Protein AF-0000000067254585 (afdb_homodimer)

pLDDT: mean 91.28, std 15.38, range [31.41, 98.81]

Nearest PDB structures (foldseek):
  2vm1-assembly1_A  TM=9.681E-01  e=2.511E-13  Hordeu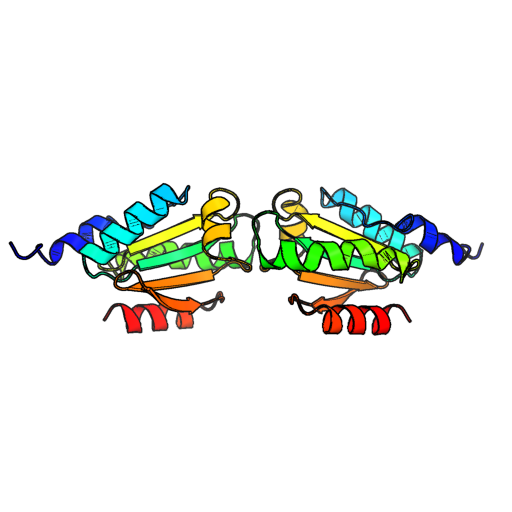m vulgare subsp. vulgare
  2vm2-assembly3_C  TM=9.574E-01  e=1.541E-12  Hordeum vulgare subsp. vulgare
  2vlt-assembly2_B  TM=9.463E-01  e=1.354E-12  Hordeum vulgare subsp. vulgare
  2iwt-assembly1_A  TM=9.574E-01  e=9.457E-12  Hordeum vulgare
  6x0b-assembly2_B  TM=9.423E-01  e=1.694E-11  Nicotiana alata

InterPro domains:
  IPR013766 Thioredoxin domain [PF00085] (35-118)
  IPR013766 Thioredoxin domain [PS51352] (1-122)
  IPR017937 Thioredoxin, conserved site [PS00194] (40-58)
  IPR036249 Thioredoxin-like superfamily [SSF52833] (10-120)

Radius of gyration: 21.49 Å; Cα contacts (8 Å, |Δi|>4): 461; chains: 2; bounding box: 31×84×41 Å

Foldseek 3Di:
DPPPLCQLLVLAVLFEAEDQEPVSVVVSLVSCLVSQAKEKEWEAAPPDPLRVLQVVVLGNCCNVQSSYHHYYYYCVRYVVNCVVVVPDAPGKIFIDGNRDTDDMDRDSPSVVVVVVVVVVRD/DPPPLCQLLVLAVLFEAEDQEPVSVVVSLVSCLVSQAKEKEWEAAPPDPLRVLQVVVLGNCCNVQSSYHHYYYYCVRYVVNCVVVVPDAPGKIFIDGNRDTPDMDRDSPSVVVVVVVVVVRD

Sequence (244 aa):
MMQDPDSASDLNDGKVVDIHSVTELETKLNAASEASCLAILYFTATWCGPCRYISPFYTNLPRKYPKVAFLKADVDEARDAASRWNVSSVPSFFFIKNGKEIDKVVSTDKNSLEKKIAQYAGMMQDPDSASDLNDGKVVDIHSVTELETKLNAASEASCLAILYFTATWCGPCRYISPFYTNLPRKYPKVAFLKADVDEARDAASRWNVSSVPSFFFIKNGKEIDKVVSTDKNSLEKKIAQYAG

Secondary structure (DSSP, 8-state):
----GGGGHHHHTTSPEEE-SHHHHHHHHHHHHHTT-EEEEEEE-TT-HHHHHHHHHHHTHHHH-TTSEEEEEETTT-HHHHHHTT--BSSEEEEEETTEEEEEE----HHHHHHHHHHHH-/----GGGGHHHHTTSPEEE-SHHHHHHHHHHHHHTT-EEEEEEE-TT-HHHHHHHHHHHTHHHH-TTSEEEEEETTT-HHHHHHTT--BSSEEEEEETTEEEEEE----HHHHHHHHHHHH-

Structure (mmCIF, N/CA/C/O backbone):
data_AF-0000000067254585-model_v1
#
loop_
_entity.id
_entity.type
_entity.pdbx_description
1 polymer Thioredoxin
#
loop_
_atom_site.group_PDB
_atom_site.id
_atom_site.type_symbol
_atom_site.label_atom_id
_atom_site.label_alt_id
_atom_site.label_comp_id
_atom_site.label_asym_id
_atom_site.label_entity_id
_atom_site.label_seq_id
_atom_site.pdbx_PDB_ins_code
_atom_site.Cartn_x
_atom_site.Cartn_y
_atom_site.Cartn_z
_atom_site.occupancy
_atom_site.B_iso_or_equiv
_atom_site.auth_seq_id
_atom_site.auth_comp_id
_atom_site.auth_asym_id
_atom_site.auth_atom_id
_atom_site.pdbx_PDB_model_num
ATOM 1 N N . MET A 1 1 ? -6.918 -42.25 -10.602 1 31.98 1 MET A N 1
ATOM 2 C CA . MET A 1 1 ? -6.512 -41.656 -11.875 1 31.98 1 MET A CA 1
ATOM 3 C C . MET A 1 1 ? -5.566 -40.469 -11.641 1 31.98 1 MET A C 1
ATOM 5 O O . MET A 1 1 ? -5.926 -39.5 -10.969 1 31.98 1 MET A O 1
ATOM 9 N N . MET A 1 2 ? -4.246 -40.656 -11.609 1 33.53 2 MET A N 1
ATOM 10 C CA . MET A 1 2 ? -3.145 -39.75 -11.281 1 33.53 2 MET A CA 1
ATOM 11 C C . MET A 1 2 ? -3.195 -38.469 -12.141 1 33.53 2 MET A C 1
ATOM 13 O O . MET A 1 2 ? -3.258 -38.562 -13.367 1 33.53 2 MET A O 1
ATOM 17 N N . GLN A 1 3 ? -3.852 -37.469 -11.672 1 39.81 3 GLN A N 1
ATOM 18 C CA . GLN A 1 3 ? -3.93 -36.25 -12.492 1 39.81 3 GLN A CA 1
ATOM 19 C C . GLN A 1 3 ? -2.586 -35.938 -13.148 1 39.81 3 GLN A C 1
ATOM 21 O O . GLN A 1 3 ? -1.538 -36.062 -12.508 1 39.81 3 GLN A O 1
ATOM 26 N N . ASP A 1 4 ? -2.428 -36.125 -14.445 1 42.78 4 ASP A N 1
ATOM 27 C CA . ASP A 1 4 ? -1.275 -35.906 -15.312 1 42.78 4 ASP A CA 1
ATOM 28 C C . ASP A 1 4 ? -0.515 -34.656 -14.914 1 42.78 4 ASP A C 1
ATOM 30 O O . ASP A 1 4 ? -1.123 -33.625 -14.625 1 42.78 4 ASP A O 1
ATOM 34 N N . PRO A 1 5 ? 0.699 -34.688 -14.344 1 44.75 5 PRO A N 1
ATOM 35 C CA . PRO A 1 5 ? 1.591 -33.594 -13.992 1 44.75 5 PRO A CA 1
ATOM 36 C C . PRO A 1 5 ? 1.488 -32.438 -14.969 1 44.75 5 PRO A C 1
ATOM 38 O O . PRO A 1 5 ? 1.846 -31.297 -14.625 1 44.75 5 PRO A O 1
ATOM 41 N N . ASP A 1 6 ? 1.223 -32.719 -16.188 1 45.09 6 ASP A N 1
ATOM 42 C CA . ASP A 1 6 ? 1.108 -31.734 -17.25 1 45.09 6 ASP A CA 1
ATOM 43 C C . ASP A 1 6 ? -0.067 -30.781 -17 1 45.09 6 ASP A C 1
ATOM 45 O O . ASP A 1 6 ? -0.353 -29.906 -17.828 1 45.09 6 ASP A O 1
ATOM 49 N N . SER A 1 7 ? -0.876 -31.031 -16.109 1 47.31 7 SER A N 1
ATOM 50 C CA . SER A 1 7 ? -2.084 -30.266 -15.82 1 47.31 7 SER A CA 1
ATOM 51 C C . SER A 1 7 ? -1.744 -28.875 -15.297 1 47.31 7 SER A C 1
ATOM 53 O O . SER A 1 7 ? -2.555 -27.953 -15.398 1 47.31 7 SER A O 1
ATOM 55 N N . ALA A 1 8 ? -0.568 -28.688 -14.617 1 50.53 8 ALA A N 1
ATOM 56 C CA . ALA A 1 8 ? -0.137 -27.391 -14.133 1 50.53 8 ALA A CA 1
ATOM 57 C C . ALA A 1 8 ? -0.036 -26.391 -15.281 1 50.53 8 ALA A C 1
ATOM 59 O O . ALA A 1 8 ? -0.262 -25.188 -15.086 1 50.53 8 ALA A O 1
ATOM 60 N N . SER A 1 9 ? 0.365 -26.891 -16.5 1 50.38 9 SER A N 1
ATOM 61 C CA . SER A 1 9 ? 0.507 -26.031 -17.672 1 50.38 9 SER A CA 1
ATOM 62 C C . SER A 1 9 ? -0.786 -25.281 -17.969 1 50.38 9 SER A C 1
ATOM 64 O O . SER A 1 9 ? -0.754 -24.172 -18.516 1 50.38 9 SER A O 1
ATOM 66 N N . ASP A 1 10 ? -1.887 -25.875 -17.469 1 54.53 10 ASP A N 1
ATOM 67 C CA . ASP A 1 10 ? -3.162 -25.281 -17.859 1 54.53 10 ASP A CA 1
ATOM 68 C C . ASP A 1 10 ? -3.527 -24.125 -16.938 1 54.53 10 ASP A C 1
ATOM 70 O O . ASP A 1 10 ? -4.469 -23.375 -17.219 1 54.53 10 ASP A O 1
ATOM 74 N N . LEU A 1 11 ? -2.801 -24 -15.898 1 58.88 11 LEU A N 1
ATOM 75 C CA . LEU A 1 11 ? -3.215 -23 -14.93 1 58.88 11 LEU A CA 1
ATOM 76 C C . LEU A 1 11 ? -2.859 -21.594 -15.422 1 58.88 11 LEU A C 1
ATOM 78 O O . LEU A 1 11 ? -3.576 -20.625 -15.141 1 58.88 11 LEU A O 1
ATOM 82 N N . ASN A 1 12 ? -1.717 -21.391 -16.234 1 62.97 12 ASN A N 1
ATOM 83 C CA . ASN A 1 12 ? -1.292 -20.031 -16.594 1 62.97 12 ASN A CA 1
ATOM 84 C C . ASN A 1 12 ? -1.138 -19.875 -18.109 1 62.97 12 ASN A C 1
ATOM 86 O O . ASN A 1 12 ? -0.951 -18.766 -18.609 1 62.97 12 ASN A O 1
ATOM 90 N N . ASP A 1 13 ? -1.562 -20.891 -18.906 1 68.06 13 ASP A N 1
ATOM 91 C CA . ASP A 1 13 ? -1.29 -20.797 -20.328 1 68.06 13 ASP A CA 1
ATOM 92 C C . ASP A 1 13 ? -0.065 -19.938 -20.609 1 68.06 13 ASP A C 1
ATOM 94 O O . ASP A 1 13 ? -0.025 -19.203 -21.594 1 68.06 13 ASP A O 1
ATOM 98 N N . GLY A 1 14 ? 0.871 -19.969 -19.656 1 80.12 14 GLY A N 1
ATOM 99 C CA . GLY A 1 14 ? 2.1 -19.203 -19.859 1 80.12 14 GLY A CA 1
ATOM 100 C C . GLY A 1 14 ? 1.921 -17.719 -19.656 1 80.12 14 GLY A C 1
ATOM 101 O O . GLY A 1 14 ? 2.754 -16.922 -20.109 1 80.12 14 GLY A O 1
ATOM 102 N N . LYS A 1 15 ? 0.817 -17.375 -19.125 1 93.69 15 LYS A N 1
ATOM 103 C CA . LYS A 1 15 ? 0.549 -15.961 -18.938 1 93.69 15 LYS A CA 1
ATOM 104 C C . LYS A 1 15 ? 0.124 -15.664 -17.5 1 93.69 15 LYS A C 1
ATOM 106 O O . LYS A 1 15 ? -0.203 -16.594 -16.734 1 93.69 15 LYS A O 1
ATOM 111 N N . VAL A 1 16 ? 0.224 -14.398 -17.141 1 97.44 16 VAL A N 1
ATOM 112 C CA . VAL A 1 16 ? -0.312 -13.938 -15.867 1 97.44 16 VAL A CA 1
ATOM 113 C C . VAL A 1 16 ? -1.835 -13.867 -15.945 1 97.44 16 VAL A C 1
ATOM 115 O O . VAL A 1 16 ? -2.389 -13.375 -16.938 1 97.44 16 VAL A O 1
ATOM 118 N N . VAL A 1 17 ? -2.451 -14.375 -14.969 1 97.06 17 VAL A N 1
ATOM 119 C CA . VAL A 1 17 ? -3.908 -14.312 -14.906 1 97.06 17 VAL A CA 1
ATOM 120 C C . VAL A 1 17 ? -4.34 -13.109 -14.078 1 97.06 17 VAL A C 1
ATOM 122 O O . VAL A 1 17 ? -3.951 -12.969 -12.922 1 97.06 17 VAL A O 1
ATOM 125 N N . ASP A 1 18 ? -5.133 -12.234 -14.625 1 97.31 18 ASP A N 1
ATOM 126 C CA . ASP A 1 18 ? -5.66 -11.07 -13.922 1 97.31 18 ASP A CA 1
ATOM 127 C C . ASP A 1 18 ? -6.875 -11.445 -13.078 1 97.31 18 ASP A C 1
ATOM 129 O O . ASP A 1 18 ? -7.82 -12.055 -13.578 1 97.31 18 ASP A O 1
ATOM 133 N N . ILE A 1 19 ? -6.883 -11.07 -11.875 1 97.62 19 ILE A N 1
ATOM 134 C CA . ILE A 1 19 ? -7.93 -11.359 -10.898 1 97.62 19 ILE A CA 1
ATOM 135 C C . ILE A 1 19 ? -8.758 -10.102 -10.641 1 97.62 19 ILE A C 1
ATOM 137 O O . ILE A 1 19 ? -8.211 -9.031 -10.375 1 97.62 19 ILE A O 1
ATOM 141 N N . HIS A 1 20 ? -10.062 -10.289 -10.656 1 97 20 HIS A N 1
ATOM 142 C CA . HIS A 1 20 ? -10.898 -9.102 -10.508 1 97 20 HIS A CA 1
ATOM 143 C C . HIS A 1 20 ? -11.859 -9.258 -9.336 1 97 20 HIS A C 1
ATOM 145 O O . HIS A 1 20 ? -12.609 -8.328 -9.016 1 97 20 HIS A O 1
ATOM 151 N N . SER A 1 21 ? -11.859 -10.5 -8.727 1 96.75 21 SER A N 1
ATOM 152 C CA . SER A 1 21 ? -12.711 -10.727 -7.559 1 96.75 21 SER A CA 1
ATOM 153 C C . SER A 1 21 ? -12.133 -11.812 -6.66 1 96.75 21 SER A C 1
ATOM 155 O O . SER A 1 21 ? -11.328 -12.633 -7.105 1 96.75 21 SER A O 1
ATOM 157 N N . VAL A 1 22 ? -12.688 -11.836 -5.488 1 96.94 22 VAL A N 1
ATOM 158 C C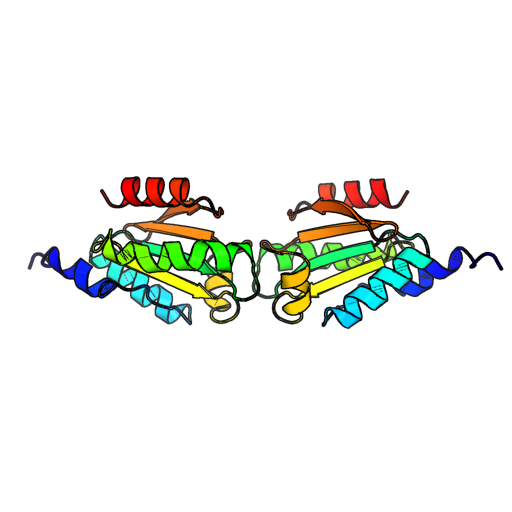A . VAL A 1 22 ? -12.227 -12.836 -4.531 1 96.94 22 VAL A CA 1
ATOM 159 C C . VAL A 1 22 ? -12.688 -14.227 -4.969 1 96.94 22 VAL A C 1
ATOM 161 O O . VAL A 1 22 ? -11.969 -15.211 -4.781 1 96.94 22 VAL A O 1
ATOM 164 N N . THR A 1 23 ? -13.844 -14.289 -5.539 1 97.5 23 THR A N 1
ATOM 165 C CA . THR A 1 23 ? -14.359 -15.57 -6.016 1 97.5 23 THR A CA 1
ATOM 166 C C . THR A 1 23 ? -13.477 -16.141 -7.125 1 97.5 23 THR A C 1
ATOM 168 O O . THR A 1 23 ? -13.133 -17.312 -7.105 1 97.5 23 THR A O 1
ATOM 171 N N . GLU A 1 24 ? -13.125 -15.266 -8.062 1 97 24 GLU A N 1
ATOM 172 C CA . GLU A 1 24 ? -12.203 -15.68 -9.117 1 97 24 GLU A CA 1
ATOM 173 C C . GLU A 1 24 ? -10.859 -16.109 -8.539 1 97 24 GLU A C 1
ATOM 175 O O . GLU A 1 24 ? -10.289 -17.125 -8.953 1 97 24 GLU A O 1
ATOM 180 N N . LEU A 1 25 ? -10.391 -15.406 -7.59 1 97.62 25 LEU A N 1
ATOM 181 C CA . LEU A 1 25 ? -9.109 -15.703 -6.949 1 97.62 25 LEU A CA 1
ATOM 182 C C . LEU A 1 25 ? -9.133 -17.094 -6.305 1 97.62 25 LEU A C 1
ATOM 184 O O . LEU A 1 25 ? -8.227 -17.891 -6.52 1 97.62 25 LEU A O 1
ATOM 188 N N . GLU A 1 26 ? -10.164 -17.359 -5.586 1 97.12 26 GLU A N 1
ATOM 189 C CA . GLU A 1 26 ? -10.281 -18.641 -4.887 1 97.12 26 GLU A CA 1
ATOM 190 C C . GLU A 1 26 ? -10.344 -19.797 -5.871 1 97.12 26 GLU A C 1
ATOM 192 O O . GLU A 1 26 ? -9.758 -20.859 -5.633 1 97.12 26 GLU A O 1
ATOM 197 N N . THR A 1 27 ? -11.062 -19.578 -6.902 1 97 27 THR A N 1
ATOM 198 C CA . THR A 1 27 ? -11.156 -20.609 -7.93 1 97 27 THR A CA 1
ATOM 199 C C . THR A 1 27 ? -9.773 -20.938 -8.484 1 97 27 THR A C 1
ATOM 201 O O . THR A 1 27 ? -9.406 -22.109 -8.602 1 97 27 THR A O 1
ATOM 204 N N . LYS A 1 28 ? -8.961 -19.859 -8.742 1 96.31 28 LYS A N 1
ATOM 205 C CA . LYS A 1 28 ? -7.637 -20.062 -9.32 1 96.31 28 LYS A CA 1
ATOM 206 C C . LYS A 1 28 ? -6.684 -20.688 -8.305 1 96.31 28 LYS A C 1
ATOM 208 O O . LYS A 1 28 ? -5.887 -21.562 -8.648 1 96.31 28 LYS A O 1
ATOM 213 N N . LEU A 1 29 ? -6.789 -20.312 -7.098 1 97.12 29 LEU A N 1
ATOM 214 C CA . LEU A 1 29 ? -5.926 -20.859 -6.055 1 97.12 29 LEU A CA 1
ATOM 215 C C . LEU A 1 29 ? -6.258 -22.312 -5.781 1 97.12 29 LEU A C 1
ATOM 217 O O . LEU A 1 29 ? -5.359 -23.125 -5.547 1 97.12 29 LEU A O 1
ATOM 221 N N . ASN A 1 30 ? -7.531 -22.656 -5.816 1 97.06 30 ASN A N 1
ATOM 222 C CA . ASN A 1 30 ? -7.938 -24.047 -5.652 1 97.06 30 ASN A CA 1
ATOM 223 C C . ASN A 1 30 ? -7.406 -24.922 -6.781 1 97.06 30 ASN A C 1
ATOM 225 O O . ASN A 1 30 ? -6.938 -26.031 -6.539 1 97.06 30 ASN A O 1
ATOM 229 N N . ALA A 1 31 ? -7.527 -24.406 -7.93 1 95.5 31 ALA A N 1
ATOM 230 C CA . ALA A 1 31 ? -7 -25.141 -9.07 1 95.5 31 ALA A CA 1
ATOM 231 C C . ALA A 1 31 ? -5.5 -25.391 -8.922 1 95.5 31 ALA A C 1
ATOM 233 O O . ALA A 1 31 ? -5.016 -26.484 -9.195 1 95.5 31 ALA A O 1
ATOM 234 N N . ALA A 1 32 ? -4.773 -24.391 -8.484 1 95.25 32 ALA A N 1
ATOM 235 C CA . ALA A 1 32 ? -3.336 -24.531 -8.273 1 95.25 32 ALA A CA 1
ATOM 236 C C . ALA A 1 32 ? -3.041 -25.562 -7.188 1 95.25 32 ALA A C 1
ATOM 238 O O . ALA A 1 32 ? -2.117 -26.375 -7.324 1 95.25 32 ALA A O 1
ATOM 239 N N . SER A 1 33 ? -3.816 -25.547 -6.164 1 96.06 33 SER A N 1
ATOM 240 C CA . SER A 1 33 ? -3.65 -26.484 -5.062 1 96.06 33 SER A CA 1
ATOM 241 C C . SER A 1 33 ? -3.893 -27.922 -5.516 1 96.06 33 SER A C 1
ATOM 243 O O . SER A 1 33 ? -3.127 -28.828 -5.172 1 96.06 33 SER A O 1
ATOM 245 N N . GLU A 1 34 ? -4.949 -28.094 -6.258 1 94.94 34 GLU A N 1
ATOM 246 C CA . GLU A 1 34 ? -5.289 -29.422 -6.766 1 94.94 34 GLU A CA 1
ATOM 247 C C . GLU A 1 34 ? -4.184 -29.969 -7.664 1 94.94 34 GLU A C 1
ATOM 249 O O . GLU A 1 34 ? -3.916 -31.172 -7.668 1 94.94 34 GLU A O 1
ATOM 254 N N . ALA A 1 35 ? -3.57 -29.047 -8.32 1 92.81 35 ALA A N 1
ATOM 255 C CA . ALA A 1 35 ? -2.502 -29.438 -9.234 1 92.81 35 ALA A CA 1
ATOM 256 C C . ALA A 1 35 ? -1.161 -29.516 -8.516 1 92.81 35 ALA A C 1
ATOM 258 O O . ALA A 1 35 ? -0.13 -29.797 -9.125 1 92.81 35 ALA A O 1
ATOM 259 N N . SER A 1 36 ? -1.138 -29.203 -7.219 1 92.62 36 SER A N 1
ATOM 260 C CA . SER A 1 36 ? 0.062 -29.203 -6.391 1 92.62 36 SER A CA 1
ATOM 261 C C . SER A 1 36 ? 1.131 -28.281 -6.965 1 92.62 36 SER A C 1
ATOM 263 O O . SER A 1 36 ? 2.314 -28.609 -6.973 1 92.62 36 SER A O 1
ATOM 265 N N . CYS A 1 37 ? 0.691 -27.156 -7.52 1 94.31 37 CYS A N 1
ATOM 266 C CA . CYS A 1 37 ? 1.618 -26.188 -8.086 1 94.31 37 CYS A CA 1
ATOM 267 C C . CYS A 1 37 ? 1.743 -24.953 -7.188 1 94.31 37 CYS A C 1
ATOM 269 O O . CYS A 1 37 ? 0.855 -24.688 -6.379 1 94.31 37 CYS A O 1
ATOM 271 N N . LEU A 1 38 ? 2.936 -24.328 -7.293 1 97.12 38 LEU A N 1
ATOM 272 C CA . LEU A 1 38 ? 3.113 -23.031 -6.645 1 97.12 38 LEU A CA 1
ATOM 273 C C . LEU A 1 38 ? 2.242 -21.969 -7.309 1 97.12 38 LEU A C 1
ATOM 275 O O . LEU A 1 38 ? 2.148 -21.906 -8.539 1 97.12 38 LEU A O 1
ATOM 279 N N . ALA A 1 39 ? 1.574 -21.219 -6.48 1 98 39 ALA A N 1
ATOM 280 C CA . ALA A 1 39 ? 0.888 -20.016 -6.965 1 98 39 ALA A CA 1
ATOM 281 C C . ALA A 1 39 ? 1.513 -18.75 -6.379 1 98 39 ALA A C 1
ATOM 283 O O . ALA A 1 39 ? 1.865 -18.719 -5.199 1 98 39 ALA A O 1
ATOM 284 N N . ILE A 1 40 ? 1.735 -17.719 -7.195 1 98.56 40 ILE A N 1
ATOM 285 C CA . ILE A 1 40 ? 2.168 -16.406 -6.746 1 98.56 40 ILE A CA 1
ATOM 286 C C . ILE A 1 40 ? 1.069 -15.375 -7.027 1 98.56 40 ILE A C 1
ATOM 288 O O . ILE A 1 40 ? 0.627 -15.227 -8.164 1 98.56 40 ILE A O 1
ATOM 292 N N . LEU A 1 41 ? 0.614 -14.805 -5.949 1 98.62 41 LEU A N 1
ATOM 293 C CA . LEU A 1 41 ? -0.4 -13.766 -6.023 1 98.62 41 LEU A CA 1
ATOM 294 C C . LEU A 1 41 ? 0.229 -12.383 -5.852 1 98.62 41 LEU A C 1
ATOM 296 O O . LEU A 1 41 ? 0.746 -12.062 -4.781 1 98.62 41 LEU A O 1
ATOM 300 N N . TYR A 1 42 ? 0.216 -11.648 -6.91 1 98.75 42 TYR A N 1
ATOM 301 C CA . TYR A 1 42 ? 0.809 -10.32 -7.012 1 98.75 42 TYR A CA 1
ATOM 302 C C . TYR A 1 42 ? -0.255 -9.234 -6.879 1 98.75 42 TYR A C 1
ATOM 304 O O . TYR A 1 42 ? -1.12 -9.094 -7.746 1 98.75 42 TYR A O 1
ATOM 312 N N . PHE A 1 43 ? -0.226 -8.492 -5.734 1 98.69 43 PHE A N 1
ATOM 313 C CA . PHE A 1 43 ? -1.071 -7.312 -5.59 1 98.69 43 PHE A CA 1
ATOM 314 C C . PHE A 1 43 ? -0.363 -6.07 -6.117 1 98.69 43 PHE A C 1
ATOM 316 O O . PHE A 1 43 ? 0.776 -5.793 -5.738 1 98.69 43 PHE A O 1
ATOM 323 N N . THR A 1 44 ? -1.062 -5.316 -6.977 1 98.06 44 THR A N 1
ATOM 324 C CA . THR A 1 44 ? -0.526 -4.152 -7.672 1 98.06 44 THR A CA 1
ATOM 325 C C . THR A 1 44 ? -1.541 -3.014 -7.68 1 98.06 44 THR A C 1
ATOM 327 O O . THR A 1 44 ? -2.658 -3.166 -7.18 1 98.06 44 THR A O 1
ATOM 330 N N . ALA A 1 45 ? -1.089 -1.855 -8.062 1 96.75 45 ALA A N 1
ATOM 331 C CA . ALA A 1 45 ? -1.938 -0.707 -8.367 1 96.75 45 ALA A CA 1
ATOM 332 C C . ALA A 1 45 ? -1.359 0.117 -9.516 1 96.75 45 ALA A C 1
ATOM 334 O O . ALA A 1 45 ? -0.141 0.277 -9.617 1 96.75 45 ALA A O 1
ATOM 335 N N . THR A 1 46 ? -2.248 0.651 -10.312 1 94 46 THR A N 1
ATOM 336 C CA . THR A 1 46 ? -1.802 1.404 -11.477 1 94 46 THR A CA 1
ATOM 337 C C . THR A 1 46 ? -1.156 2.721 -11.055 1 94 46 THR A C 1
ATOM 339 O O . THR A 1 46 ? -0.324 3.27 -11.781 1 94 46 THR A O 1
ATOM 342 N N . TRP A 1 47 ? -1.492 3.252 -9.945 1 90.62 47 TRP A N 1
ATOM 343 C CA . TRP A 1 47 ? -1.001 4.543 -9.477 1 90.62 47 TRP A CA 1
ATOM 344 C C . TRP A 1 47 ? 0.31 4.383 -8.719 1 90.62 47 TRP A C 1
ATOM 346 O O . TRP A 1 47 ? 0.913 5.367 -8.289 1 90.62 47 TRP A O 1
ATOM 356 N N . CYS A 1 48 ? 0.75 3.279 -8.555 1 94.94 48 CYS A N 1
ATOM 357 C CA . CYS A 1 48 ? 1.945 3.008 -7.766 1 94.94 48 CYS A CA 1
ATOM 358 C C . CYS A 1 48 ? 3.178 2.91 -8.656 1 94.94 48 CYS A C 1
ATOM 360 O O . CYS A 1 48 ? 3.289 1.995 -9.477 1 94.94 48 CYS A O 1
ATOM 362 N N . GLY A 1 49 ? 4.203 3.727 -8.492 1 94.81 49 GLY A N 1
ATOM 363 C CA . GLY A 1 49 ? 5.43 3.756 -9.273 1 94.81 49 GLY A CA 1
ATOM 364 C C . GLY A 1 49 ? 6.219 2.461 -9.195 1 94.81 49 GLY A C 1
ATOM 365 O O . GLY A 1 49 ? 6.504 1.841 -10.219 1 94.81 49 GLY A O 1
ATOM 366 N N . PRO A 1 50 ? 6.535 2.064 -7.969 1 96.38 50 PRO A N 1
ATOM 367 C CA . PRO A 1 50 ? 7.227 0.781 -7.824 1 96.38 50 PRO A CA 1
ATOM 368 C C . PRO A 1 50 ? 6.484 -0.37 -8.5 1 96.38 50 PRO A C 1
ATOM 370 O O . PRO A 1 50 ? 7.113 -1.253 -9.086 1 96.38 50 PRO A O 1
ATOM 373 N N . CYS A 1 51 ? 5.211 -0.354 -8.492 1 98 51 CYS A N 1
ATOM 374 C CA . CYS A 1 51 ? 4.414 -1.375 -9.164 1 98 51 CYS A CA 1
ATOM 375 C C . CYS A 1 51 ? 4.641 -1.342 -10.672 1 98 51 CYS A C 1
ATOM 377 O O . CYS A 1 51 ? 4.809 -2.389 -11.305 1 98 51 CYS A O 1
ATOM 379 N N . ARG A 1 52 ? 4.621 -0.237 -11.172 1 96.38 52 ARG A N 1
ATOM 380 C CA . ARG A 1 52 ? 4.844 -0.107 -12.609 1 96.38 52 ARG A CA 1
ATOM 381 C C . ARG A 1 52 ? 6.238 -0.579 -12.992 1 96.38 52 ARG A C 1
ATOM 383 O O . ARG A 1 52 ? 6.438 -1.137 -14.078 1 96.38 52 ARG A O 1
ATOM 390 N N . TYR A 1 53 ? 7.164 -0.367 -12.133 1 97.06 53 TYR A N 1
ATOM 391 C CA . TYR A 1 53 ? 8.547 -0.77 -12.375 1 97.06 53 TYR A CA 1
ATOM 392 C C . TYR A 1 53 ? 8.672 -2.289 -12.414 1 97.06 53 TYR A C 1
ATOM 394 O O . TYR A 1 53 ? 9.297 -2.846 -13.32 1 97.06 53 TYR A O 1
ATOM 402 N N . ILE A 1 54 ? 8.062 -3.027 -11.508 1 98.12 54 ILE A N 1
ATOM 403 C CA . ILE A 1 54 ? 8.305 -4.457 -11.336 1 98.12 54 ILE A CA 1
ATOM 404 C C . ILE A 1 54 ? 7.336 -5.25 -12.203 1 98.12 54 ILE A C 1
ATOM 406 O O . ILE A 1 54 ? 7.574 -6.426 -12.5 1 98.12 54 ILE A O 1
ATOM 410 N N . SER A 1 55 ? 6.305 -4.648 -12.672 1 98.38 55 SER A N 1
ATOM 411 C CA . SER A 1 55 ? 5.215 -5.352 -13.344 1 98.38 55 SER A CA 1
ATOM 412 C C . SER A 1 55 ? 5.703 -6.047 -14.609 1 98.38 55 SER A C 1
ATOM 414 O O . SER A 1 55 ? 5.402 -7.219 -14.836 1 98.38 55 SER A O 1
ATOM 416 N N . PRO A 1 56 ? 6.508 -5.367 -15.492 1 97.94 56 PRO A N 1
ATOM 417 C CA . PRO A 1 56 ? 6.977 -6.047 -16.703 1 97.94 56 PRO A CA 1
ATOM 418 C C . PRO A 1 56 ? 7.824 -7.277 -16.391 1 97.94 56 PRO A C 1
ATOM 420 O O . PRO A 1 56 ? 7.727 -8.289 -17.094 1 97.94 56 PRO A O 1
ATOM 423 N N . PHE A 1 57 ? 8.586 -7.211 -15.414 1 98.25 57 PHE A N 1
ATOM 424 C CA . PHE A 1 57 ? 9.398 -8.352 -14.992 1 98.25 57 PHE A CA 1
ATOM 425 C C . PHE A 1 57 ? 8.508 -9.523 -14.578 1 98.25 57 PHE A C 1
ATOM 427 O O . PHE A 1 57 ? 8.719 -10.648 -15.023 1 98.25 57 PHE A O 1
ATOM 434 N N . TYR A 1 58 ? 7.48 -9.242 -13.828 1 98.5 58 TYR A N 1
ATOM 435 C CA . TYR A 1 58 ? 6.559 -10.258 -13.344 1 98.5 58 TYR A CA 1
ATOM 436 C C . TYR A 1 58 ? 5.812 -10.914 -14.5 1 98.5 58 TYR A C 1
ATOM 438 O O . TYR A 1 58 ? 5.641 -12.133 -14.523 1 98.5 58 TYR A O 1
ATOM 446 N N . THR A 1 59 ? 5.406 -10.094 -15.445 1 97.31 59 THR A N 1
ATOM 447 C CA . THR A 1 59 ? 4.574 -10.586 -16.547 1 97.31 59 THR A CA 1
ATOM 448 C C . THR A 1 59 ? 5.379 -11.5 -17.453 1 97.31 59 THR A C 1
ATOM 450 O O . THR A 1 59 ? 4.805 -12.258 -18.25 1 97.31 59 THR A O 1
ATOM 453 N N . ASN A 1 60 ? 6.688 -11.477 -17.297 1 96.81 60 ASN A N 1
ATOM 454 C CA . ASN A 1 60 ? 7.535 -12.297 -18.156 1 96.81 60 ASN A CA 1
ATOM 455 C C . ASN A 1 60 ? 7.949 -13.586 -17.453 1 96.81 60 ASN A C 1
ATOM 457 O O . ASN A 1 60 ? 8.523 -14.477 -18.078 1 96.81 60 ASN A O 1
ATOM 461 N N . LEU A 1 61 ? 7.605 -13.789 -16.281 1 96.94 61 LEU A N 1
ATOM 462 C CA . LEU A 1 61 ? 8.086 -14.906 -15.484 1 96.94 61 LEU A CA 1
ATOM 463 C C . LEU A 1 61 ? 7.406 -16.203 -15.891 1 96.94 61 LEU A C 1
ATOM 465 O O . LEU A 1 61 ? 8.016 -17.281 -15.828 1 96.94 61 LEU A O 1
ATOM 469 N N . PRO A 1 62 ? 6.121 -16.203 -16.328 1 96.69 62 PRO A N 1
ATOM 470 C CA . PRO A 1 62 ? 5.465 -17.469 -16.688 1 96.69 62 PRO A CA 1
ATOM 471 C C . PRO A 1 62 ? 6.219 -18.25 -17.75 1 96.69 62 PRO A C 1
ATOM 473 O O . PRO A 1 62 ? 6.219 -19.484 -17.75 1 96.69 62 PRO A O 1
ATOM 476 N N . ARG A 1 63 ? 6.867 -17.562 -18.594 1 93.88 63 ARG A N 1
ATOM 477 C CA . ARG A 1 63 ? 7.645 -18.234 -19.625 1 93.88 63 ARG A CA 1
ATOM 478 C C . ARG A 1 63 ? 8.805 -19.031 -19.031 1 93.88 63 ARG A C 1
ATOM 480 O O . ARG A 1 63 ? 9.125 -20.109 -19.5 1 93.88 63 ARG A O 1
ATOM 487 N N . LYS A 1 64 ? 9.352 -18.531 -18.047 1 94.75 64 LYS A N 1
ATOM 488 C CA . LYS A 1 64 ? 10.508 -19.141 -17.406 1 94.75 64 LYS A CA 1
ATOM 489 C C . LYS A 1 64 ? 10.086 -20.219 -16.406 1 94.75 64 LYS A C 1
ATOM 491 O O . LYS A 1 64 ? 10.805 -21.188 -16.188 1 94.75 64 LYS A O 1
ATOM 496 N N . TYR A 1 65 ? 8.93 -20 -15.852 1 96 65 TYR A N 1
ATOM 497 C CA . TYR A 1 65 ? 8.414 -20.938 -14.859 1 96 65 TYR A CA 1
ATOM 498 C C . TYR A 1 65 ? 7.016 -21.406 -15.234 1 96 65 TYR A C 1
ATOM 500 O O . TYR A 1 65 ? 6.043 -21.109 -14.539 1 96 65 TYR A O 1
ATOM 508 N N . PRO A 1 66 ? 6.941 -22.281 -16.125 1 93.25 66 PRO A N 1
ATOM 509 C CA . PRO A 1 66 ? 5.641 -22.656 -16.688 1 93.25 66 PRO A CA 1
ATOM 510 C C . PRO A 1 66 ? 4.805 -23.484 -15.719 1 93.25 66 PRO A C 1
ATOM 512 O O . PRO A 1 66 ? 3.596 -23.641 -15.906 1 93.25 66 PRO A O 1
ATOM 515 N N . LYS A 1 67 ? 5.34 -23.984 -14.719 1 92.81 67 LYS A N 1
ATOM 516 C CA . LYS A 1 67 ? 4.605 -24.844 -13.789 1 92.81 67 LYS A CA 1
ATOM 517 C C . LYS A 1 67 ? 4.109 -24.031 -12.594 1 92.81 67 LYS A C 1
ATOM 519 O O . LYS A 1 67 ? 3.516 -24.594 -11.664 1 92.81 67 LYS A O 1
ATOM 524 N N . VAL A 1 68 ? 4.371 -22.797 -12.609 1 96.38 68 VAL A N 1
ATOM 525 C CA . VAL A 1 68 ? 3.928 -21.906 -11.547 1 96.38 68 VAL A CA 1
ATOM 526 C C . VAL A 1 68 ? 2.715 -21.094 -12.008 1 96.38 68 VAL A C 1
ATOM 528 O O . VAL A 1 68 ? 2.674 -20.625 -13.148 1 96.38 68 VAL A O 1
ATOM 531 N N . ALA A 1 69 ? 1.7 -20.969 -11.164 1 97 69 ALA A N 1
ATOM 532 C CA . ALA A 1 69 ? 0.553 -20.125 -11.461 1 97 69 ALA A CA 1
ATOM 533 C C . ALA A 1 69 ? 0.829 -18.672 -11.062 1 97 69 ALA A C 1
ATOM 535 O O . ALA A 1 69 ? 1.044 -18.375 -9.883 1 97 69 ALA A O 1
ATOM 536 N N . PHE A 1 70 ? 0.848 -17.812 -12.023 1 98.12 70 PHE A N 1
ATOM 537 C CA . PHE A 1 70 ? 1.077 -16.391 -11.789 1 98.12 70 PHE A CA 1
ATOM 538 C C . PHE A 1 70 ? -0.233 -15.617 -11.836 1 98.12 70 PHE A C 1
ATOM 540 O O . PHE A 1 70 ? -0.854 -15.508 -12.898 1 98.12 70 PHE A O 1
ATOM 547 N N . LEU A 1 71 ? -0.614 -15.102 -10.68 1 98.25 71 LEU A N 1
ATOM 548 C CA . LEU A 1 71 ? -1.84 -14.32 -10.547 1 98.25 71 LEU A CA 1
ATOM 549 C C . LEU A 1 71 ? -1.523 -12.852 -10.258 1 98.25 71 LEU A C 1
ATOM 551 O O . LEU A 1 71 ? -0.513 -12.547 -9.625 1 98.25 71 LEU A O 1
ATOM 555 N N . LYS A 1 72 ? -2.336 -12 -10.719 1 98.56 72 LYS A N 1
ATOM 556 C CA . LYS A 1 72 ? -2.182 -10.562 -10.516 1 98.56 72 LYS A CA 1
ATOM 557 C C . LYS A 1 72 ? -3.516 -9.906 -10.164 1 98.56 72 LYS A C 1
ATOM 559 O O . LYS A 1 72 ? -4.512 -10.109 -10.859 1 98.56 72 LYS A O 1
ATOM 564 N N . ALA A 1 73 ? -3.543 -9.148 -9.078 1 98.44 73 ALA A N 1
ATOM 565 C CA . ALA A 1 73 ? -4.738 -8.438 -8.641 1 98.44 73 ALA A CA 1
ATOM 566 C C . ALA A 1 73 ? -4.445 -6.965 -8.398 1 98.44 73 ALA A C 1
ATOM 568 O O . ALA A 1 73 ? -3.533 -6.617 -7.645 1 98.44 73 ALA A O 1
ATOM 569 N N . ASP A 1 74 ? -5.191 -6.129 -9.109 1 97.88 74 ASP A N 1
ATOM 570 C CA . ASP A 1 74 ? -5.184 -4.707 -8.781 1 97.88 74 ASP A CA 1
ATOM 571 C C . ASP A 1 74 ? -6.066 -4.414 -7.574 1 97.88 74 ASP A C 1
ATOM 573 O O . ASP A 1 74 ? -7.25 -4.754 -7.566 1 97.88 74 ASP A O 1
ATOM 577 N N . VAL A 1 75 ? -5.508 -3.752 -6.57 1 96.69 75 VAL A N 1
ATOM 578 C CA . VAL A 1 75 ? -6.215 -3.562 -5.305 1 96.69 75 VAL A CA 1
ATOM 579 C C . VAL A 1 75 ? -7.449 -2.689 -5.527 1 96.69 75 VAL A C 1
ATOM 581 O O . VAL A 1 75 ? -8.43 -2.789 -4.785 1 96.69 75 VAL A O 1
ATOM 584 N N . ASP A 1 76 ? -7.457 -1.848 -6.562 1 94.06 76 ASP A N 1
ATOM 585 C CA . ASP A 1 76 ? -8.602 -0.996 -6.863 1 94.06 76 ASP A CA 1
ATOM 586 C C . ASP A 1 76 ? -9.703 -1.789 -7.559 1 94.06 76 ASP A C 1
ATOM 588 O O . ASP A 1 76 ? -10.891 -1.458 -7.438 1 94.06 76 ASP A O 1
ATOM 592 N N . GLU A 1 77 ? -9.312 -2.82 -8.297 1 95.06 77 GLU A N 1
ATOM 593 C CA . GLU A 1 77 ? -10.258 -3.625 -9.062 1 95.06 77 GLU A CA 1
ATOM 594 C C . GLU A 1 77 ? -10.773 -4.805 -8.242 1 95.06 77 GLU A C 1
ATOM 596 O O . GLU A 1 77 ? -11.898 -5.258 -8.438 1 95.06 77 GLU A O 1
ATOM 601 N N . ALA A 1 78 ? -9.93 -5.293 -7.406 1 96.56 78 ALA A N 1
ATOM 602 C CA . ALA A 1 78 ? -10.258 -6.438 -6.559 1 96.56 78 ALA A CA 1
ATOM 603 C C . ALA A 1 78 ? -10.148 -6.07 -5.082 1 96.56 78 ALA A C 1
ATOM 605 O O . ALA A 1 78 ? -9.453 -6.738 -4.316 1 96.56 78 ALA A O 1
ATOM 606 N N . ARG A 1 79 ? -10.953 -5.168 -4.656 1 95.62 79 ARG A N 1
ATOM 607 C CA . ARG A 1 79 ? -10.914 -4.633 -3.299 1 95.62 79 ARG A CA 1
ATOM 608 C C . ARG A 1 79 ? -11.234 -5.715 -2.275 1 95.62 79 ARG A C 1
ATOM 610 O O . ARG A 1 79 ? -10.648 -5.742 -1.19 1 95.62 79 ARG A O 1
ATOM 617 N N . ASP A 1 80 ? -12.172 -6.539 -2.623 1 97.12 80 ASP A N 1
ATOM 618 C CA . ASP A 1 80 ? -12.539 -7.621 -1.717 1 97.12 80 ASP A CA 1
ATOM 619 C C . ASP A 1 80 ? -11.375 -8.594 -1.514 1 97.12 80 ASP A C 1
ATOM 621 O O . ASP A 1 80 ? -11.125 -9.031 -0.392 1 97.12 80 ASP A O 1
ATOM 625 N N . ALA A 1 81 ? -10.656 -8.914 -2.551 1 97.5 81 ALA A N 1
ATOM 626 C CA . ALA A 1 81 ? -9.477 -9.758 -2.434 1 97.5 81 ALA A CA 1
ATOM 627 C C . ALA A 1 81 ? -8.398 -9.086 -1.599 1 97.5 81 ALA A C 1
ATOM 629 O O . ALA A 1 81 ? -7.785 -9.711 -0.731 1 97.5 81 ALA A O 1
ATOM 630 N N . ALA A 1 82 ? -8.18 -7.777 -1.894 1 97.06 82 ALA A N 1
ATOM 631 C CA . ALA A 1 82 ? -7.184 -7.027 -1.136 1 97.06 82 ALA A CA 1
ATOM 632 C C . ALA A 1 82 ? -7.496 -7.047 0.357 1 97.06 82 ALA A C 1
ATOM 634 O O . ALA A 1 82 ? -6.605 -7.246 1.184 1 97.06 82 ALA A O 1
ATOM 635 N N . SER A 1 83 ? -8.781 -6.875 0.667 1 96.25 83 SER A N 1
ATOM 636 C CA . SER A 1 83 ? -9.219 -6.895 2.061 1 96.25 83 SER A CA 1
ATOM 637 C C . SER A 1 83 ? -9.039 -8.281 2.674 1 96.25 83 SER A C 1
ATOM 639 O O . SER A 1 83 ? -8.508 -8.406 3.781 1 96.25 83 SER A O 1
ATOM 641 N N . ARG A 1 84 ? -9.367 -9.266 1.938 1 95.88 84 ARG A N 1
ATOM 642 C CA . ARG A 1 84 ? -9.289 -10.641 2.42 1 95.88 84 ARG A CA 1
ATOM 643 C C . ARG A 1 84 ? -7.852 -11.031 2.73 1 95.88 84 ARG A C 1
ATOM 645 O O . ARG A 1 84 ? -7.594 -11.781 3.672 1 95.88 84 ARG A O 1
ATOM 652 N N . TRP A 1 85 ? -6.957 -10.539 1.988 1 96.31 85 TRP A N 1
ATOM 653 C CA . TRP A 1 85 ? -5.559 -10.922 2.133 1 96.31 85 TRP A CA 1
ATOM 654 C C . TRP A 1 85 ? -4.805 -9.914 2.998 1 96.31 85 TRP A C 1
ATOM 656 O O . TRP A 1 85 ? -3.576 -9.961 3.088 1 96.31 85 TRP A O 1
ATOM 666 N N . ASN A 1 86 ? -5.551 -8.93 3.562 1 95.19 86 ASN A N 1
ATOM 667 C CA . ASN A 1 86 ? -5.004 -7.926 4.469 1 95.19 86 ASN A CA 1
ATOM 668 C C . ASN A 1 86 ? -3.826 -7.184 3.844 1 95.19 86 ASN A C 1
ATOM 670 O O . ASN A 1 86 ? -2.775 -7.035 4.469 1 95.19 86 ASN A O 1
ATOM 674 N N . VAL A 1 87 ? -3.996 -6.758 2.602 1 96.06 87 VAL A N 1
ATOM 675 C CA . VAL A 1 87 ? -2.953 -6.043 1.875 1 96.06 87 VAL A CA 1
ATOM 676 C C . VAL A 1 87 ? -2.848 -4.613 2.4 1 96.06 87 VAL A C 1
ATOM 678 O O . VAL A 1 87 ? -3.859 -3.92 2.543 1 96.06 87 VAL A O 1
ATOM 681 N N . SER A 1 88 ? -1.608 -4.215 2.736 1 96.06 88 SER A N 1
ATOM 682 C CA . SER A 1 88 ? -1.375 -2.842 3.172 1 96.06 88 SER A CA 1
ATOM 683 C C . SER A 1 88 ? -0.26 -2.189 2.363 1 96.06 88 SER A C 1
ATOM 685 O O . SER A 1 88 ? 0.03 -1.004 2.539 1 96.06 88 SER A O 1
ATOM 687 N N . SER A 1 89 ? 0.345 -2.945 1.502 1 96.5 89 SER A N 1
ATOM 688 C CA . SER A 1 89 ? 1.423 -2.445 0.654 1 96.5 89 SER A CA 1
ATOM 689 C C . SER A 1 89 ? 1.369 -3.072 -0.735 1 96.5 89 SER A C 1
ATOM 691 O O . SER A 1 89 ? 1.018 -4.246 -0.879 1 96.5 89 SER A O 1
ATOM 693 N N . VAL A 1 90 ? 1.692 -2.254 -1.64 1 96.5 90 VAL A N 1
ATOM 694 C CA . VAL A 1 90 ? 1.919 -2.766 -2.988 1 96.5 90 VAL A CA 1
ATOM 695 C C . VAL A 1 90 ? 3.234 -2.215 -3.535 1 96.5 90 VAL A C 1
ATOM 697 O O . VAL A 1 90 ? 3.656 -1.116 -3.166 1 96.5 90 VAL A O 1
ATOM 700 N N . PRO A 1 91 ? 3.969 -2.973 -4.32 1 98.25 91 PRO A N 1
ATOM 701 C CA . PRO A 1 91 ? 3.637 -4.348 -4.707 1 98.25 91 PRO A CA 1
ATOM 702 C C . PRO A 1 91 ? 3.873 -5.348 -3.58 1 98.25 91 PRO A C 1
ATOM 704 O O . PRO A 1 91 ? 4.809 -5.188 -2.793 1 98.25 91 PRO A O 1
ATOM 707 N N . SER A 1 92 ? 3.031 -6.359 -3.484 1 98.44 92 SER A N 1
ATOM 708 C CA . SER A 1 92 ? 3.199 -7.5 -2.59 1 98.44 92 SER A CA 1
ATOM 709 C C . SER A 1 92 ? 3.006 -8.82 -3.332 1 98.44 92 SER A C 1
ATOM 711 O O . SER A 1 92 ? 2.098 -8.945 -4.152 1 98.44 92 SER A O 1
ATOM 713 N N . PHE A 1 93 ? 3.879 -9.773 -3.041 1 98.81 93 PHE A N 1
ATOM 714 C CA . PHE A 1 93 ? 3.834 -11.094 -3.656 1 98.81 93 PHE A CA 1
ATOM 715 C C . PHE A 1 93 ? 3.625 -12.172 -2.604 1 98.81 93 PHE A C 1
ATOM 717 O O . PHE A 1 93 ? 4.473 -12.367 -1.729 1 98.81 93 PHE A O 1
ATOM 724 N N . PHE A 1 94 ? 2.514 -12.891 -2.67 1 98.62 94 PHE A N 1
ATOM 725 C CA . PHE A 1 94 ? 2.221 -14.016 -1.788 1 98.62 94 PHE A CA 1
ATOM 726 C C . PHE A 1 94 ? 2.541 -15.336 -2.473 1 98.62 94 PHE A C 1
ATOM 728 O O . PHE A 1 94 ? 2.125 -15.57 -3.609 1 98.62 94 PHE A O 1
ATOM 735 N N . PHE A 1 95 ? 3.314 -16.109 -1.787 1 98.75 95 PHE A N 1
ATOM 736 C CA . PHE A 1 95 ? 3.629 -17.453 -2.252 1 98.75 95 PHE A CA 1
ATOM 737 C C . PHE A 1 95 ? 2.717 -18.484 -1.59 1 98.75 95 PHE A C 1
ATOM 739 O O . PHE A 1 95 ? 2.68 -18.594 -0.363 1 98.75 95 PHE A O 1
ATOM 746 N N . ILE A 1 96 ? 1.931 -19.219 -2.453 1 98.44 96 ILE A N 1
ATOM 747 C CA . ILE A 1 96 ? 0.936 -20.156 -1.945 1 98.44 96 ILE A CA 1
ATOM 748 C C . ILE A 1 96 ? 1.222 -21.547 -2.486 1 98.44 96 ILE A C 1
ATOM 750 O O . ILE A 1 96 ? 1.437 -21.734 -3.689 1 98.44 96 ILE A O 1
ATOM 754 N N . LYS A 1 97 ? 1.26 -22.469 -1.607 1 97.06 97 LYS A N 1
ATOM 755 C CA . LYS A 1 97 ? 1.425 -23.875 -1.957 1 97.06 97 LYS A CA 1
ATOM 756 C C . LYS A 1 97 ? 0.452 -24.75 -1.176 1 97.06 97 LYS A C 1
ATOM 758 O O . LYS A 1 97 ? 0.33 -24.625 0.044 1 97.06 97 LYS A O 1
ATOM 763 N N . ASN A 1 98 ? -0.267 -25.547 -1.947 1 94.88 98 ASN A N 1
ATOM 764 C CA . ASN A 1 98 ? -1.215 -26.469 -1.328 1 94.88 98 ASN A CA 1
ATOM 765 C C . ASN A 1 98 ? -2.189 -25.734 -0.411 1 94.88 98 ASN A C 1
ATOM 767 O O . ASN A 1 98 ? -2.412 -26.156 0.727 1 94.88 98 ASN A O 1
ATOM 771 N N . GLY A 1 99 ? -2.584 -24.578 -0.792 1 94.38 99 GLY A N 1
ATOM 772 C CA . GLY A 1 99 ? -3.625 -23.812 -0.117 1 94.38 99 GLY A CA 1
ATOM 773 C C . GLY A 1 99 ? -3.109 -23.016 1.058 1 94.38 99 GLY A C 1
ATOM 774 O O . GLY A 1 99 ? -3.885 -22.359 1.756 1 94.38 99 GLY A O 1
ATOM 775 N N . LYS A 1 100 ? -1.758 -22.953 1.216 1 96.81 100 LYS A N 1
ATOM 776 C CA . LYS A 1 100 ? -1.176 -22.25 2.357 1 96.81 100 LYS A CA 1
ATOM 777 C C . LYS A 1 100 ? -0.187 -21.172 1.899 1 96.81 100 LYS A C 1
ATOM 779 O O . LYS A 1 100 ? 0.593 -21.406 0.972 1 96.81 100 LYS A O 1
ATOM 784 N N . GLU A 1 101 ? -0.301 -20.094 2.5 1 98 101 GLU A N 1
ATOM 785 C CA . GLU A 1 101 ? 0.728 -19.078 2.291 1 98 101 GLU A CA 1
ATOM 786 C C . GLU A 1 101 ? 2.053 -19.5 2.922 1 98 101 GLU A C 1
ATOM 788 O O . GLU A 1 101 ? 2.133 -19.688 4.137 1 98 101 GLU A O 1
ATOM 793 N N . ILE A 1 102 ? 3.1 -19.562 2.154 1 98.12 102 ILE A N 1
ATOM 794 C CA . ILE A 1 102 ? 4.363 -20.078 2.678 1 98.12 102 ILE A CA 1
ATOM 795 C C . ILE A 1 102 ? 5.387 -18.953 2.744 1 98.12 102 ILE A C 1
ATOM 797 O O . ILE A 1 102 ? 6.43 -19.094 3.391 1 98.12 102 ILE A O 1
ATOM 801 N N . ASP A 1 103 ? 5.168 -17.844 2.078 1 98.06 103 ASP A N 1
ATOM 802 C CA . ASP A 1 103 ? 6.055 -16.688 2.09 1 98.06 103 ASP A CA 1
ATOM 803 C C . ASP A 1 103 ? 5.359 -15.453 1.521 1 98.06 103 ASP A C 1
ATOM 805 O O . ASP A 1 103 ? 4.32 -15.562 0.865 1 98.06 103 ASP A O 1
ATOM 809 N N . LYS A 1 104 ? 5.871 -14.336 1.842 1 97.81 104 LYS A N 1
ATOM 810 C CA . LYS A 1 104 ? 5.414 -13.055 1.327 1 97.81 104 LYS A CA 1
ATOM 811 C C . LYS A 1 104 ? 6.59 -12.117 1.059 1 97.81 104 LYS A C 1
ATOM 813 O O . LYS A 1 104 ? 7.52 -12.031 1.864 1 97.81 104 LYS A O 1
ATOM 818 N N . VAL A 1 105 ? 6.594 -11.445 -0.1 1 97.25 105 VAL A N 1
ATOM 819 C CA . VAL A 1 105 ? 7.633 -10.492 -0.463 1 97.25 105 VAL A CA 1
ATOM 820 C C . VAL A 1 105 ? 7.004 -9.125 -0.751 1 97.25 105 VAL A C 1
ATOM 822 O O . VAL A 1 105 ? 6.062 -9.031 -1.542 1 97.25 105 VAL A O 1
ATOM 825 N N . VAL A 1 106 ? 7.449 -8.133 -0.061 1 96.5 106 VAL A N 1
ATOM 826 C CA . VAL A 1 106 ? 7.078 -6.742 -0.326 1 96.5 106 VAL A CA 1
ATOM 827 C C . VAL A 1 106 ? 8.305 -5.957 -0.782 1 96.5 106 VAL A C 1
ATOM 829 O O . VAL A 1 106 ? 9 -5.348 0.035 1 96.5 106 VAL A O 1
ATOM 832 N N . SER A 1 107 ? 8.641 -6.062 -2.033 1 95.5 107 SER A N 1
ATOM 833 C CA . SER A 1 107 ? 9.852 -5.465 -2.588 1 95.5 107 SER A CA 1
ATOM 834 C C . SER A 1 107 ? 9.773 -5.375 -4.109 1 95.5 107 SER A C 1
ATOM 836 O O . SER A 1 107 ? 9 -6.094 -4.738 1 95.5 107 SER A O 1
ATOM 838 N N . THR A 1 108 ? 10.594 -4.496 -4.652 1 96.69 108 THR A N 1
ATOM 839 C CA . THR A 1 108 ? 10.703 -4.395 -6.102 1 96.69 108 THR A CA 1
ATOM 840 C C . THR A 1 108 ? 12.039 -4.945 -6.59 1 96.69 108 THR A C 1
ATOM 842 O O . THR A 1 108 ? 12.445 -4.699 -7.727 1 96.69 108 THR A O 1
ATOM 845 N N . ASP A 1 109 ? 12.703 -5.641 -5.68 1 97.5 109 ASP A N 1
ATOM 846 C CA . ASP A 1 109 ? 13.969 -6.266 -6.047 1 97.5 109 ASP A CA 1
ATOM 847 C C . ASP A 1 109 ? 13.742 -7.504 -6.91 1 97.5 109 ASP A C 1
ATOM 849 O O . ASP A 1 109 ? 13.438 -8.586 -6.391 1 97.5 109 ASP A O 1
ATOM 853 N N . LYS A 1 110 ? 14.055 -7.402 -8.18 1 98.06 110 LYS A N 1
ATOM 854 C CA . LYS A 1 110 ? 13.797 -8.461 -9.148 1 98.06 110 LYS A CA 1
ATOM 855 C C . LYS A 1 110 ? 14.578 -9.727 -8.797 1 98.06 110 LYS A C 1
ATOM 857 O O . LYS A 1 110 ? 14.023 -10.836 -8.852 1 98.06 110 LYS A O 1
ATOM 862 N N . ASN A 1 111 ? 15.789 -9.531 -8.453 1 97.69 111 ASN A N 1
ATOM 863 C CA . ASN A 1 111 ? 16.641 -10.68 -8.164 1 97.69 111 ASN A CA 1
ATOM 864 C C . ASN A 1 111 ? 16.172 -11.438 -6.938 1 97.69 111 ASN A C 1
ATOM 866 O O . ASN A 1 111 ? 16.094 -12.672 -6.949 1 97.69 111 ASN A O 1
ATOM 870 N N . SER A 1 112 ? 15.812 -10.719 -5.93 1 97.19 112 SER A N 1
ATOM 871 C CA . SER A 1 112 ? 15.32 -11.352 -4.711 1 97.19 112 SER A CA 1
ATOM 872 C C . SER A 1 112 ? 14 -12.086 -4.957 1 97.19 112 SER A C 1
ATOM 874 O O . SER A 1 112 ? 13.805 -13.203 -4.469 1 97.19 112 SER A O 1
ATOM 876 N N . LEU A 1 113 ? 13.117 -11.469 -5.719 1 98.25 113 LEU A N 1
ATOM 877 C CA . LEU A 1 113 ? 11.836 -12.086 -6.043 1 98.25 113 LEU A CA 1
ATOM 878 C C . LEU A 1 113 ? 12.039 -13.383 -6.816 1 98.25 113 LEU A C 1
ATOM 880 O O . LEU A 1 113 ? 11.484 -14.422 -6.457 1 98.25 113 LEU A O 1
ATOM 884 N N . GLU A 1 114 ? 12.875 -13.32 -7.805 1 97.62 114 GLU A N 1
ATOM 885 C CA . GLU A 1 114 ? 13.086 -14.5 -8.633 1 97.62 114 GLU A CA 1
ATOM 886 C C . GLU A 1 114 ? 13.781 -15.609 -7.844 1 97.62 114 GLU A C 1
ATOM 888 O O . GLU A 1 114 ? 13.492 -16.797 -8.031 1 97.62 114 GLU A O 1
ATOM 893 N N . LYS A 1 115 ? 14.688 -15.234 -7.016 1 97.56 115 LYS A N 1
ATOM 894 C CA . LYS A 1 115 ? 15.359 -16.219 -6.172 1 97.56 115 LYS A CA 1
ATOM 895 C C . LYS A 1 115 ? 14.352 -17.016 -5.344 1 97.56 115 LYS A C 1
ATOM 897 O O . LYS A 1 115 ? 14.461 -18.234 -5.227 1 97.56 115 LYS A O 1
ATOM 902 N N . LYS A 1 116 ? 13.391 -16.359 -4.805 1 97.56 116 LYS A N 1
ATOM 903 C CA . LYS A 1 116 ? 12.359 -17.016 -4.012 1 97.56 116 LYS A CA 1
ATOM 904 C C . LYS A 1 116 ? 11.477 -17.906 -4.891 1 97.56 116 LYS A C 1
ATOM 906 O O . LYS A 1 116 ? 11.086 -19 -4.48 1 97.56 116 LYS A O 1
ATOM 911 N N . ILE A 1 117 ? 11.156 -17.406 -6.051 1 97.56 117 ILE A N 1
ATOM 912 C CA . ILE A 1 117 ? 10.352 -18.203 -6.973 1 97.56 117 ILE A CA 1
ATOM 913 C C . ILE A 1 117 ? 11.086 -19.5 -7.305 1 97.56 117 ILE A C 1
ATOM 915 O O . ILE A 1 117 ? 10.5 -20.594 -7.234 1 97.56 117 ILE A O 1
ATOM 919 N N . ALA A 1 118 ? 12.344 -19.375 -7.582 1 97 118 ALA A N 1
ATOM 920 C CA . ALA A 1 118 ? 13.156 -20.547 -7.91 1 97 118 ALA A CA 1
ATOM 921 C C . ALA A 1 118 ? 13.227 -21.516 -6.727 1 97 118 ALA A C 1
ATOM 923 O O . ALA A 1 118 ? 13.172 -22.734 -6.906 1 97 118 ALA A O 1
ATOM 924 N N . GLN A 1 119 ? 13.273 -20.969 -5.609 1 96.94 119 GLN A N 1
ATOM 925 C CA . GLN A 1 119 ? 13.375 -21.75 -4.387 1 96.94 119 GLN A CA 1
ATOM 926 C C . GLN A 1 119 ? 12.117 -22.594 -4.18 1 96.94 119 GLN A C 1
ATOM 928 O O . GLN A 1 119 ? 12.211 -23.781 -3.848 1 96.94 119 GLN A O 1
ATOM 933 N N . TYR A 1 120 ? 10.969 -22.016 -4.43 1 96.38 120 TYR A N 1
ATOM 934 C CA . TYR A 1 120 ? 9.719 -22.672 -4.078 1 96.38 120 TYR A CA 1
ATOM 935 C C . TYR A 1 120 ? 9.172 -23.469 -5.258 1 96.38 120 TYR A C 1
ATOM 937 O O . TYR A 1 120 ? 8.336 -24.359 -5.082 1 96.38 120 TYR A O 1
ATOM 945 N N . ALA A 1 121 ? 9.523 -23.094 -6.426 1 92.5 121 ALA A N 1
ATOM 946 C CA . ALA A 1 121 ? 9.031 -23.781 -7.617 1 92.5 121 ALA A CA 1
ATOM 947 C C . ALA A 1 121 ? 9.672 -25.156 -7.758 1 92.5 121 ALA A C 1
ATOM 949 O O . ALA A 1 121 ? 9.156 -26.031 -8.469 1 92.5 121 ALA A O 1
ATOM 950 N N . GLY A 1 122 ? 10.898 -25.281 -7.188 1 81.06 122 GLY A N 1
ATOM 951 C CA . GLY A 1 122 ? 11.594 -26.562 -7.234 1 81.06 122 GLY A CA 1
ATOM 952 C C . GLY A 1 122 ? 11.102 -27.547 -6.191 1 81.06 122 GLY A C 1
ATOM 953 O O . GLY A 1 122 ? 10.422 -27.156 -5.238 1 81.06 122 GLY A O 1
ATOM 954 N N . MET B 1 1 ? 3.117 42.938 7.961 1 31.41 1 MET B N 1
ATOM 955 C CA . MET B 1 1 ? 1.916 42.531 8.688 1 31.41 1 MET B CA 1
ATOM 956 C C . MET B 1 1 ? 2.014 41.094 9.148 1 31.41 1 MET B C 1
ATOM 958 O O . MET B 1 1 ? 2.168 40.188 8.32 1 31.41 1 MET B O 1
ATOM 962 N N . MET B 1 2 ? 2.514 40.75 10.336 1 33.53 2 MET B N 1
ATOM 963 C CA . MET B 1 2 ? 2.859 39.5 10.969 1 33.53 2 MET B CA 1
ATOM 964 C C . MET B 1 2 ? 1.665 38.531 10.969 1 33.53 2 MET B C 1
ATOM 966 O O . MET B 1 2 ? 0.574 38.906 11.406 1 33.53 2 MET B O 1
ATOM 970 N N . GLN B 1 3 ? 1.534 37.719 9.938 1 39.47 3 GLN B N 1
ATOM 971 C CA . GLN B 1 3 ? 0.371 36.844 9.922 1 39.47 3 GLN B CA 1
ATOM 972 C C . GLN B 1 3 ? 0.111 36.25 11.305 1 39.47 3 GLN B C 1
ATOM 974 O O . GLN B 1 3 ? 1.045 35.844 11.992 1 39.47 3 GLN B O 1
ATOM 979 N N . ASP B 1 4 ? -0.904 36.688 12.016 1 42.34 4 ASP B N 1
ATOM 980 C CA . ASP B 1 4 ? -1.378 36.281 13.336 1 42.34 4 ASP B CA 1
ATOM 981 C C . ASP B 1 4 ? -1.233 34.781 13.539 1 42.34 4 ASP B C 1
ATOM 983 O O . ASP B 1 4 ? -1.538 34 12.641 1 42.34 4 ASP B O 1
ATOM 987 N N . PRO B 1 5 ? -0.336 34.281 14.391 1 44.62 5 PRO B N 1
ATOM 988 C CA . PRO B 1 5 ? -0.141 32.875 14.781 1 44.62 5 PRO B CA 1
ATOM 989 C C . PRO B 1 5 ? -1.446 32.094 14.805 1 44.62 5 PRO B C 1
ATOM 991 O O . PRO B 1 5 ? -1.428 30.859 14.734 1 44.62 5 PRO B O 1
ATOM 994 N N . ASP B 1 6 ? -2.494 32.75 15.117 1 44.97 6 ASP B N 1
ATOM 995 C CA . ASP B 1 6 ? -3.818 32.156 15.219 1 44.97 6 ASP B CA 1
ATOM 996 C C . ASP B 1 6 ? -4.301 31.641 13.859 1 44.97 6 ASP B C 1
ATOM 998 O O . ASP B 1 6 ? -5.418 31.141 13.742 1 44.97 6 ASP B O 1
ATOM 1002 N N . SER B 1 7 ? -3.691 31.938 12.844 1 47.22 7 SER B N 1
ATOM 1003 C CA . SER B 1 7 ? -4.082 31.594 11.477 1 47.22 7 SER B CA 1
ATOM 1004 C C . SER B 1 7 ? -3.984 30.094 11.242 1 47.22 7 SER B C 1
ATOM 1006 O O . SER B 1 7 ? -4.68 29.547 10.375 1 47.22 7 SER B O 1
ATOM 1008 N N . ALA B 1 8 ? -3.072 29.359 11.961 1 50.62 8 ALA B N 1
ATOM 1009 C CA . ALA B 1 8 ? -2.951 27.922 11.844 1 50.62 8 ALA B CA 1
ATOM 1010 C C . ALA B 1 8 ? -4.273 27.234 12.172 1 50.62 8 ALA B C 1
ATOM 1012 O O . ALA B 1 8 ? -4.586 26.172 11.609 1 50.62 8 ALA B O 1
ATOM 1013 N N . SER B 1 9 ? -5.039 27.828 13.125 1 50.31 9 SER B N 1
ATOM 1014 C CA . SER B 1 9 ? -6.324 27.281 13.539 1 50.31 9 SER B CA 1
ATOM 1015 C C . SER B 1 9 ? -7.262 27.109 12.352 1 50.31 9 SER B C 1
ATOM 1017 O O . SER B 1 9 ? -8.109 26.203 12.344 1 50.31 9 SER B O 1
ATOM 1019 N N . ASP B 1 10 ? -6.98 27.906 11.312 1 54.75 10 ASP B N 1
ATOM 1020 C CA . ASP B 1 10 ? -7.93 27.906 10.203 1 54.75 10 ASP B CA 1
ATOM 1021 C C . ASP B 1 10 ? -7.633 26.75 9.242 1 54.75 10 ASP B C 1
ATOM 1023 O O . ASP B 1 10 ? -8.438 26.453 8.352 1 54.75 10 ASP B O 1
ATOM 1027 N N . LEU B 1 11 ? -6.52 26.156 9.438 1 59 11 LEU B N 1
ATOM 1028 C CA . LEU B 1 11 ? -6.141 25.156 8.445 1 59 11 LEU B CA 1
ATOM 1029 C C . LEU B 1 11 ? -6.938 23.875 8.641 1 59 11 LEU B C 1
ATOM 1031 O O . LEU B 1 11 ? -7.25 23.172 7.672 1 59 11 LEU B O 1
ATOM 1035 N N . ASN B 1 12 ? -7.363 23.469 9.938 1 62.88 12 ASN B N 1
ATOM 1036 C CA . ASN B 1 12 ? -8.008 22.172 10.164 1 62.88 12 ASN B CA 1
ATOM 1037 C C . ASN B 1 12 ? -9.352 22.344 10.867 1 62.88 12 ASN B C 1
ATOM 1039 O O . ASN B 1 12 ? -10.117 21.375 10.977 1 62.88 12 ASN B O 1
ATOM 1043 N N . ASP B 1 13 ? -9.859 23.578 11.039 1 68.06 13 ASP B N 1
ATOM 1044 C CA . ASP B 1 13 ? -11.062 23.734 11.852 1 68.06 13 ASP B CA 1
ATOM 1045 C C . ASP B 1 13 ? -11.219 22.594 12.844 1 68.06 13 ASP B C 1
ATOM 1047 O O . ASP B 1 13 ? -12.336 22.156 13.117 1 68.06 13 ASP B O 1
ATOM 1051 N N . GLY B 1 14 ? -10.078 22.078 13.273 1 80.06 14 GLY B N 1
ATOM 1052 C CA . GLY B 1 14 ? -10.125 21 14.266 1 80.06 14 GLY B CA 1
ATOM 1053 C C . GLY B 1 14 ? -10.531 19.672 13.68 1 80.06 14 GLY B C 1
ATOM 1054 O O . GLY B 1 14 ? -10.93 18.75 14.406 1 80.06 14 GLY B O 1
ATOM 1055 N N . LYS B 1 15 ? -10.508 19.641 12.414 1 93.69 15 LYS B N 1
ATOM 1056 C CA . LYS B 1 15 ? -10.914 18.391 11.766 1 93.69 15 LYS B CA 1
ATOM 1057 C C . LYS B 1 15 ? -9.883 17.953 10.734 1 93.69 15 LYS B C 1
ATOM 1059 O O . LYS B 1 15 ? -9.008 18.719 10.352 1 93.69 15 LYS B O 1
ATOM 1064 N N . VAL B 1 16 ? -9.984 16.672 10.383 1 97.44 16 VAL B N 1
ATOM 1065 C CA . VAL B 1 16 ? -9.188 16.156 9.281 1 97.44 16 VAL B CA 1
ATOM 1066 C C . VAL B 1 16 ? -9.766 16.625 7.953 1 97.44 16 VAL B C 1
ATOM 1068 O O . VAL B 1 16 ? -10.984 16.594 7.754 1 97.44 16 VAL B O 1
ATOM 1071 N N . VAL B 1 17 ? -8.922 17.078 7.121 1 97.06 17 VAL B N 1
ATOM 1072 C CA . VAL B 1 17 ? -9.352 17.516 5.797 1 97.06 17 VAL B CA 1
ATOM 1073 C C . VAL B 1 17 ? -9.188 16.375 4.797 1 97.06 17 VAL B C 1
ATOM 1075 O O . VAL B 1 17 ? -8.086 15.836 4.637 1 97.06 17 VAL B O 1
ATOM 1078 N N . ASP B 1 18 ? -10.227 15.984 4.109 1 97.25 18 ASP B N 1
ATOM 1079 C CA . ASP B 1 18 ? -10.172 14.945 3.086 1 97.25 18 ASP B CA 1
ATOM 1080 C C . ASP B 1 18 ? -9.695 15.508 1.752 1 97.25 18 ASP B C 1
ATOM 1082 O O . ASP B 1 18 ? -10.234 16.5 1.262 1 97.25 18 ASP B O 1
ATOM 1086 N N . ILE B 1 19 ? -8.758 14.906 1.173 1 97.56 19 ILE B N 1
ATOM 1087 C CA . ILE B 1 19 ? -8.133 15.305 -0.083 1 97.56 19 ILE B CA 1
ATOM 1088 C C . ILE B 1 19 ? -8.609 14.391 -1.211 1 97.56 19 ILE B C 1
ATOM 1090 O O . ILE B 1 19 ? -8.562 13.164 -1.084 1 97.56 19 ILE B O 1
ATOM 1094 N N . HIS B 1 20 ? -8.977 15.008 -2.312 1 96.94 20 HIS B N 1
ATOM 1095 C CA . HIS B 1 20 ? -9.516 14.195 -3.389 1 96.94 20 HIS B CA 1
ATOM 1096 C C . HIS B 1 20 ? -8.734 14.391 -4.684 1 96.94 20 HIS B C 1
ATOM 1098 O O . HIS B 1 20 ? -9.016 13.734 -5.688 1 96.94 20 HIS B O 1
ATOM 1104 N N . SER B 1 21 ? -7.777 15.375 -4.648 1 96.56 21 SER B N 1
ATOM 1105 C CA . SER B 1 21 ? -6.938 15.602 -5.82 1 96.56 21 SER B CA 1
ATOM 1106 C C . SER B 1 21 ? -5.582 16.172 -5.43 1 96.56 21 SER B C 1
ATOM 1108 O O . SER B 1 21 ? -5.434 16.75 -4.344 1 96.56 21 SER B O 1
ATOM 1110 N N . VAL B 1 22 ? -4.723 16.125 -6.398 1 96.88 22 VAL B N 1
ATOM 1111 C CA . VAL B 1 22 ? -3.383 16.641 -6.152 1 96.88 22 VAL B CA 1
ATOM 1112 C C . VAL B 1 22 ? -3.432 18.172 -6.059 1 96.88 22 VAL B C 1
ATOM 1114 O O . VAL B 1 22 ? -2.695 18.766 -5.277 1 96.88 22 VAL B O 1
ATOM 1117 N N . THR B 1 23 ? -4.281 18.766 -6.82 1 97.38 23 THR B N 1
ATOM 1118 C CA . THR B 1 23 ? -4.426 20.219 -6.789 1 97.38 23 THR B CA 1
ATOM 1119 C C . THR B 1 23 ? -4.926 20.672 -5.426 1 97.38 23 THR B C 1
ATOM 1121 O O . THR B 1 23 ? -4.391 21.641 -4.855 1 97.38 23 THR B O 1
ATOM 1124 N N . GLU B 1 24 ? -5.934 19.984 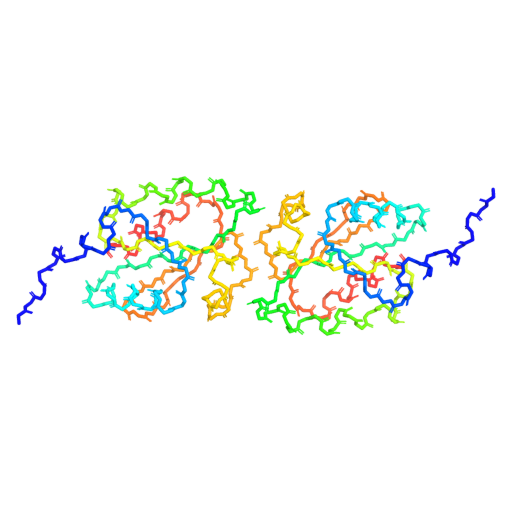-4.922 1 96.94 24 GLU B N 1
ATOM 1125 C CA . GLU B 1 24 ? -6.426 20.297 -3.582 1 96.94 24 GLU B CA 1
ATOM 1126 C C . GLU B 1 24 ? -5.336 20.078 -2.535 1 96.94 24 GLU B C 1
ATOM 1128 O O . GLU B 1 24 ? -5.168 20.906 -1.631 1 96.94 24 GLU B O 1
ATOM 1133 N N . LEU B 1 25 ? -4.594 19.062 -2.674 1 97.56 25 LEU B N 1
ATOM 1134 C CA . LEU B 1 25 ? -3.518 18.734 -1.744 1 97.56 25 LEU B CA 1
ATOM 1135 C C . LEU B 1 25 ? -2.477 19.859 -1.71 1 97.56 25 LEU B C 1
ATOM 1137 O O . LEU B 1 25 ? -2.1 20.328 -0.634 1 97.56 25 LEU B O 1
ATOM 1141 N N . GLU B 1 26 ? -2.086 20.281 -2.846 1 97.06 26 GLU B N 1
ATOM 1142 C CA . GLU B 1 26 ? -1.064 21.328 -2.943 1 97.06 26 GLU B CA 1
ATOM 1143 C C . GLU B 1 26 ? -1.55 22.641 -2.328 1 97.06 26 GLU B C 1
ATOM 1145 O O . GLU B 1 26 ? -0.784 23.328 -1.664 1 97.06 26 GLU B O 1
ATOM 1150 N N . THR B 1 27 ? -2.766 22.922 -2.596 1 97 27 THR B N 1
ATOM 1151 C CA . THR B 1 27 ? -3.346 24.125 -2.016 1 97 27 THR B CA 1
ATOM 1152 C C . THR B 1 27 ? -3.279 24.078 -0.491 1 97 27 THR B C 1
ATOM 1154 O O . THR B 1 27 ? -2.861 25.047 0.148 1 97 27 THR B O 1
ATOM 1157 N N . LYS B 1 28 ? -3.615 22.891 0.084 1 96.31 28 LYS B N 1
ATOM 1158 C CA . LYS B 1 28 ? -3.631 22.75 1.537 1 96.31 28 LYS B CA 1
ATOM 1159 C C . LYS B 1 28 ? -2.215 22.734 2.104 1 96.31 28 LYS B C 1
ATOM 1161 O O . LYS B 1 28 ? -1.956 23.344 3.148 1 96.31 28 LYS B O 1
ATOM 1166 N N . LEU B 1 29 ? -1.312 22.156 1.425 1 97.12 29 LEU B N 1
ATOM 1167 C CA . LEU B 1 29 ? 0.073 22.109 1.879 1 97.12 29 LEU B CA 1
ATOM 1168 C C . LEU B 1 29 ? 0.712 23.484 1.813 1 97.12 29 LEU B C 1
ATOM 1170 O O . LEU B 1 29 ? 1.489 23.859 2.697 1 97.12 29 LEU B O 1
ATOM 1174 N N . ASN B 1 30 ? 0.397 24.25 0.782 1 97 30 ASN B N 1
ATOM 1175 C CA . ASN B 1 30 ? 0.893 25.625 0.673 1 97 30 ASN B CA 1
ATOM 1176 C C . ASN B 1 30 ? 0.372 26.5 1.809 1 97 30 ASN B C 1
ATOM 1178 O O . ASN B 1 30 ? 1.122 27.281 2.381 1 97 30 ASN B O 1
ATOM 1182 N N . ALA B 1 31 ? -0.862 26.312 2.055 1 95.5 31 ALA B N 1
ATOM 1183 C CA . ALA B 1 31 ? -1.441 27.078 3.16 1 95.5 31 ALA B CA 1
ATOM 1184 C C . ALA B 1 31 ? -0.748 26.75 4.477 1 95.5 31 ALA B C 1
ATOM 1186 O O . ALA B 1 31 ? -0.447 27.641 5.273 1 95.5 31 ALA B O 1
ATOM 1187 N N . ALA B 1 32 ? -0.473 25.5 4.715 1 95.31 32 ALA B N 1
ATOM 1188 C CA . ALA B 1 32 ? 0.224 25.078 5.93 1 95.31 32 ALA B CA 1
ATOM 1189 C C . ALA B 1 32 ? 1.634 25.656 5.98 1 95.31 32 ALA B C 1
ATOM 1191 O O . ALA B 1 32 ? 2.092 26.094 7.035 1 95.31 32 ALA B O 1
ATOM 1192 N N . SER B 1 33 ? 2.277 25.672 4.871 1 96.06 33 SER B N 1
ATOM 1193 C CA . SER B 1 33 ? 3.629 26.203 4.781 1 96.06 33 SER B CA 1
ATOM 1194 C C . SER B 1 33 ? 3.646 27.703 5.082 1 96.06 33 SER B C 1
ATOM 1196 O O . SER B 1 33 ? 4.512 28.188 5.82 1 96.06 33 SER B O 1
ATOM 1198 N N . GLU B 1 34 ? 2.721 28.406 4.5 1 95 34 GLU B N 1
ATOM 1199 C CA . GLU B 1 34 ? 2.625 29.844 4.715 1 95 34 GLU B CA 1
ATOM 1200 C C . GLU B 1 34 ? 2.373 30.172 6.184 1 95 34 GLU B C 1
ATOM 1202 O O . GLU B 1 34 ? 2.875 31.172 6.699 1 95 34 GLU B O 1
ATOM 1207 N N . ALA B 1 35 ? 1.663 29.266 6.773 1 92.94 35 ALA B N 1
ATOM 1208 C CA . ALA B 1 35 ? 1.34 29.469 8.188 1 92.94 35 ALA B CA 1
ATOM 1209 C C . ALA B 1 35 ? 2.434 28.906 9.086 1 92.94 35 ALA B C 1
ATOM 1211 O O . ALA B 1 35 ? 2.326 28.953 10.312 1 92.94 35 ALA B O 1
ATOM 1212 N N . SER B 1 36 ? 3.465 28.312 8.508 1 92.75 36 SER B N 1
ATOM 1213 C CA . SER B 1 36 ? 4.578 27.703 9.227 1 92.75 36 SER B CA 1
ATOM 1214 C C . SER B 1 36 ? 4.09 26.625 10.195 1 92.75 36 SER B C 1
ATOM 1216 O O . SER B 1 36 ? 4.582 26.531 11.32 1 92.75 36 SER B O 1
ATOM 1218 N N . CYS B 1 37 ? 3.08 25.891 9.781 1 94.38 37 CYS B N 1
ATOM 1219 C CA . CYS B 1 37 ? 2.535 24.812 10.602 1 94.38 37 CYS B CA 1
ATOM 1220 C C . CYS B 1 37 ? 2.943 23.453 10.062 1 94.38 37 CYS B C 1
ATOM 1222 O O . CYS B 1 37 ? 3.273 23.312 8.883 1 94.38 37 CYS B O 1
ATOM 1224 N N . LEU B 1 38 ? 3.01 22.484 11.008 1 97.19 38 LEU B N 1
ATOM 1225 C CA . LEU B 1 38 ? 3.189 21.094 10.594 1 97.19 38 LEU B CA 1
ATOM 1226 C C . LEU B 1 38 ? 1.959 20.578 9.852 1 97.19 38 LEU B C 1
ATOM 1228 O O . LEU B 1 38 ? 0.827 20.844 10.266 1 97.19 38 LEU B O 1
ATOM 1232 N N . ALA B 1 39 ? 2.213 19.938 8.75 1 98 39 ALA B N 1
ATOM 1233 C CA . ALA B 1 39 ? 1.152 19.203 8.07 1 98 39 ALA B CA 1
ATOM 1234 C C . ALA B 1 39 ? 1.429 17.703 8.086 1 98 39 ALA B C 1
ATOM 1236 O O . ALA B 1 39 ? 2.568 17.281 7.895 1 98 39 ALA B O 1
ATOM 1237 N N . ILE B 1 40 ? 0.431 16.875 8.391 1 98.5 40 ILE B N 1
ATOM 1238 C CA . ILE B 1 40 ? 0.507 15.43 8.281 1 98.5 40 ILE B CA 1
ATOM 1239 C C . ILE B 1 40 ? -0.444 14.938 7.191 1 98.5 40 ILE B C 1
ATOM 1241 O O . ILE B 1 40 ? -1.645 15.219 7.234 1 98.5 40 ILE B O 1
ATOM 1245 N N . LEU B 1 41 ? 0.163 14.328 6.207 1 98.56 41 LEU B N 1
ATOM 1246 C CA . LEU B 1 41 ? -0.585 13.75 5.102 1 98.56 41 LEU B CA 1
ATOM 1247 C C . LEU B 1 41 ? -0.713 12.242 5.266 1 98.56 41 LEU B C 1
ATOM 1249 O O . LEU B 1 41 ? 0.284 11.516 5.203 1 98.56 41 LEU B O 1
ATOM 1253 N N . TYR B 1 42 ? -1.908 11.82 5.527 1 98.75 42 TYR B N 1
ATOM 1254 C CA . TYR B 1 42 ? -2.268 10.43 5.785 1 98.75 42 TYR B CA 1
ATOM 1255 C C . TYR B 1 42 ? -2.867 9.781 4.539 1 98.75 42 TYR B C 1
ATOM 1257 O O . TYR B 1 42 ? -3.957 10.156 4.102 1 98.75 42 TYR B O 1
ATOM 1265 N N . PHE B 1 43 ? -2.102 8.82 3.92 1 98.69 43 PHE B N 1
ATOM 1266 C CA . PHE B 1 43 ? -2.652 8.008 2.842 1 98.69 43 PHE B CA 1
ATOM 1267 C C . PHE B 1 43 ? -3.322 6.758 3.395 1 98.69 43 PHE B C 1
ATOM 1269 O O . PHE B 1 43 ? -2.721 6.023 4.18 1 98.69 43 PHE B O 1
ATOM 1276 N N . THR B 1 44 ? -4.57 6.523 2.959 1 98 44 THR B N 1
ATOM 1277 C CA . THR B 1 44 ? -5.418 5.441 3.451 1 98 44 THR B CA 1
ATOM 1278 C C . THR B 1 44 ? -6.145 4.758 2.297 1 98 44 THR B C 1
ATOM 1280 O O . THR B 1 44 ? -6.02 5.172 1.144 1 98 44 THR B O 1
ATOM 1283 N N . ALA B 1 45 ? -6.738 3.641 2.588 1 96.69 45 ALA B N 1
ATOM 1284 C CA . ALA B 1 45 ? -7.68 2.957 1.703 1 96.69 45 ALA B CA 1
ATOM 1285 C C . ALA B 1 45 ? -8.789 2.277 2.5 1 96.69 45 ALA B C 1
ATOM 1287 O O . ALA B 1 45 ? -8.539 1.735 3.582 1 96.69 45 ALA B O 1
ATOM 1288 N N . THR B 1 46 ? -9.969 2.289 1.922 1 94 46 THR B N 1
ATOM 1289 C CA . THR B 1 46 ? -11.117 1.723 2.625 1 94 46 THR B CA 1
ATOM 1290 C C . THR B 1 46 ? -11 0.204 2.717 1 94 46 THR B C 1
ATOM 1292 O O . THR B 1 46 ? -11.555 -0.414 3.627 1 94 46 THR B O 1
ATOM 1295 N N . TRP B 1 47 ? -10.312 -0.418 1.839 1 90.69 47 TRP B N 1
ATOM 1296 C CA . TRP B 1 47 ? -10.195 -1.871 1.776 1 90.69 47 TRP B CA 1
ATOM 1297 C C . TRP B 1 47 ? -9.039 -2.359 2.648 1 90.69 47 TRP B C 1
ATOM 1299 O O . TRP B 1 47 ? -8.812 -3.566 2.768 1 90.69 47 TRP B O 1
ATOM 1309 N N . CYS B 1 48 ? -8.367 -1.559 3.219 1 95 48 CYS B N 1
ATOM 1310 C CA . CYS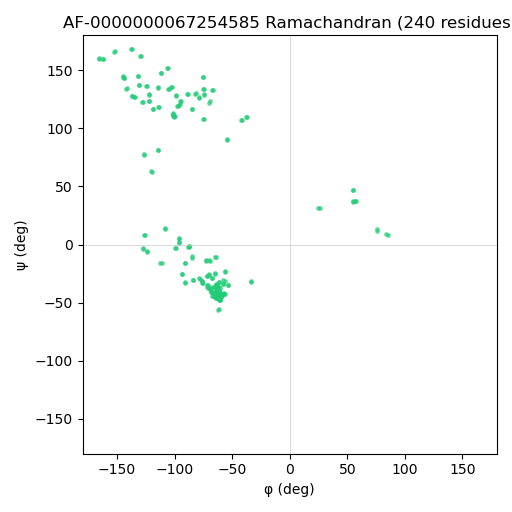 B 1 48 ? -7.191 -1.914 4.008 1 95 48 CYS B CA 1
ATOM 1311 C C . CYS B 1 48 ? -7.547 -2.053 5.48 1 95 48 CYS B C 1
ATOM 1313 O O . CYS B 1 48 ? -7.93 -1.074 6.129 1 95 48 CYS B O 1
ATOM 1315 N N . GLY B 1 49 ? -7.344 -3.18 6.129 1 94.94 49 GLY B N 1
ATOM 1316 C CA . GLY B 1 49 ? -7.648 -3.451 7.523 1 94.94 49 GLY B CA 1
ATOM 1317 C C . GLY B 1 49 ? -6.879 -2.564 8.484 1 94.94 49 GLY B C 1
ATOM 1318 O O . GLY B 1 49 ? -7.477 -1.872 9.312 1 94.94 49 GLY B O 1
ATOM 1319 N N . PRO B 1 50 ? -5.57 -2.594 8.359 1 96.38 50 PRO B N 1
ATOM 1320 C CA . PRO B 1 50 ? -4.773 -1.7 9.203 1 96.38 50 PRO B CA 1
ATOM 1321 C C . PRO B 1 50 ? -5.215 -0.242 9.102 1 96.38 50 PRO B C 1
ATOM 1323 O O . PRO B 1 50 ? -5.227 0.477 10.102 1 96.38 50 PRO B O 1
ATOM 1326 N N . CYS B 1 51 ? -5.629 0.178 7.969 1 98 51 CYS B N 1
ATOM 1327 C CA . CYS B 1 51 ? -6.121 1.536 7.777 1 98 51 CYS B CA 1
ATOM 1328 C C . CYS B 1 51 ? -7.391 1.773 8.586 1 98 51 CYS B C 1
ATOM 1330 O O . CYS B 1 51 ? -7.535 2.812 9.234 1 98 51 CYS B O 1
ATOM 1332 N N . ARG B 1 52 ? -8.211 0.899 8.531 1 96.38 52 ARG B N 1
ATOM 1333 C CA . ARG B 1 52 ? -9.453 1.033 9.281 1 96.38 52 ARG B CA 1
ATOM 1334 C C . ARG B 1 52 ? -9.18 1.067 10.781 1 96.38 52 ARG B C 1
ATOM 1336 O O . ARG B 1 52 ? -9.883 1.754 11.531 1 96.38 52 ARG B O 1
ATOM 1343 N N . TYR B 1 53 ? -8.195 0.352 11.195 1 97.12 53 TYR B N 1
ATOM 1344 C CA . TYR B 1 53 ? -7.832 0.298 12.602 1 97.12 53 TYR B CA 1
ATOM 1345 C C . TYR B 1 53 ? -7.297 1.642 13.078 1 97.12 53 TYR B C 1
ATOM 1347 O O . TYR B 1 53 ? -7.703 2.143 14.133 1 97.12 53 TYR B O 1
ATOM 1355 N N . ILE B 1 54 ? -6.438 2.322 12.344 1 98.12 54 ILE B N 1
ATOM 1356 C CA . ILE B 1 54 ? -5.715 3.498 12.82 1 98.12 54 ILE B CA 1
ATOM 1357 C C . ILE B 1 54 ? -6.516 4.758 12.508 1 98.12 54 ILE B C 1
ATOM 1359 O O . ILE B 1 54 ? -6.293 5.809 13.109 1 98.12 54 ILE B O 1
ATOM 1363 N N . SER B 1 55 ? -7.465 4.668 11.648 1 98.31 55 SER B N 1
ATOM 1364 C CA . SER B 1 55 ? -8.164 5.84 11.133 1 98.31 55 SER B CA 1
ATOM 1365 C C . SER B 1 55 ? -8.883 6.594 12.242 1 98.31 55 SER B C 1
ATOM 1367 O O . SER B 1 55 ? -8.773 7.82 12.336 1 98.31 55 SER B O 1
ATOM 1369 N N . PRO B 1 56 ? -9.633 5.906 13.164 1 97.88 56 PRO B N 1
ATOM 1370 C CA . PRO B 1 56 ? -10.312 6.645 14.234 1 97.88 56 PRO B CA 1
ATOM 1371 C C . PRO B 1 56 ? -9.336 7.402 15.141 1 97.88 56 PRO B C 1
ATOM 1373 O O . PRO B 1 56 ? -9.641 8.516 15.57 1 97.88 56 PRO B O 1
ATOM 1376 N N . PHE B 1 57 ? -8.258 6.844 15.383 1 98.25 57 PHE B N 1
ATOM 1377 C CA . PHE B 1 57 ? -7.234 7.508 16.188 1 98.25 57 PHE B CA 1
ATOM 1378 C C . PHE B 1 57 ? -6.754 8.781 15.5 1 98.25 57 PHE B C 1
ATOM 1380 O O . PHE B 1 57 ? -6.68 9.836 16.125 1 98.25 57 PHE B O 1
ATOM 1387 N N . TYR B 1 58 ? -6.516 8.703 14.219 1 98.5 58 TYR B N 1
ATOM 1388 C CA . TYR B 1 58 ? -6.031 9.836 13.438 1 98.5 58 TYR B CA 1
ATOM 1389 C C . TYR B 1 58 ? -7.062 10.961 13.406 1 98.5 58 TYR B C 1
ATOM 1391 O O . TYR B 1 58 ? -6.719 12.133 13.547 1 98.5 58 TYR B O 1
ATOM 1399 N N . THR B 1 59 ? -8.305 10.578 13.258 1 97.31 59 THR B N 1
ATOM 1400 C CA . THR B 1 59 ? -9.367 11.562 13.094 1 97.31 59 THR B CA 1
ATOM 1401 C C . THR B 1 59 ? -9.602 12.328 14.398 1 97.31 59 THR B C 1
ATOM 1403 O O . THR B 1 59 ? -10.219 13.398 14.391 1 97.31 59 THR B O 1
ATOM 1406 N N . ASN B 1 60 ? -9.039 11.82 15.469 1 96.81 60 ASN B N 1
ATOM 1407 C CA . ASN B 1 60 ? -9.234 12.477 16.766 1 96.81 60 ASN B CA 1
ATOM 1408 C C . ASN B 1 60 ? -8.039 13.344 17.125 1 96.81 60 ASN B C 1
ATOM 1410 O O . ASN B 1 60 ? -8.094 14.102 18.109 1 96.81 60 ASN B O 1
ATOM 1414 N N . LEU B 1 61 ? -7.062 13.375 16.391 1 96.94 61 LEU B N 1
ATOM 1415 C CA . LEU B 1 61 ? -5.809 14.031 16.734 1 96.94 61 LEU B CA 1
ATOM 1416 C C . LEU B 1 61 ? -5.938 15.547 16.609 1 96.94 61 LEU B C 1
ATOM 1418 O O . LEU B 1 61 ? -5.316 16.297 17.359 1 96.94 61 LEU B O 1
ATOM 1422 N N . PRO B 1 62 ? -6.754 16.094 15.656 1 96.69 62 PRO B N 1
ATOM 1423 C CA . PRO B 1 62 ? -6.836 17.547 15.508 1 96.69 62 PRO B CA 1
ATOM 1424 C C . PRO B 1 62 ? -7.27 18.25 16.797 1 96.69 62 PRO B C 1
ATOM 1426 O O . PRO B 1 62 ? -6.832 19.359 17.078 1 96.69 62 PRO B O 1
ATOM 1429 N N . ARG B 1 63 ? -8.023 17.609 17.547 1 93.88 63 ARG B N 1
ATOM 1430 C CA . ARG B 1 63 ? -8.461 18.172 18.812 1 93.88 63 ARG B CA 1
ATOM 1431 C C . ARG B 1 63 ? -7.289 18.359 19.781 1 93.88 63 ARG B C 1
ATOM 1433 O O . ARG B 1 63 ? -7.223 19.344 20.5 1 93.88 63 ARG B O 1
ATOM 1440 N N . LYS B 1 64 ? -6.426 17.484 19.734 1 94.69 64 LYS B N 1
ATOM 1441 C CA . LYS B 1 64 ? -5.273 17.484 20.641 1 94.69 64 LYS B CA 1
ATOM 1442 C C . LYS B 1 64 ? -4.16 18.375 20.109 1 94.69 64 LYS B C 1
ATOM 1444 O O . LYS B 1 64 ? -3.4 18.953 20.875 1 94.69 64 LYS B O 1
ATOM 1449 N N . TYR B 1 65 ? -4.102 18.453 18.812 1 96 65 TYR B N 1
ATOM 1450 C CA . TYR B 1 65 ? -3.068 19.25 18.172 1 96 65 TYR B CA 1
ATOM 1451 C C . TYR B 1 65 ? -3.682 20.25 17.188 1 96 65 TYR B C 1
ATOM 1453 O O . TYR B 1 65 ? -3.482 20.156 15.984 1 96 65 TYR B O 1
ATOM 1461 N N . PRO B 1 66 ? -4.207 21.281 17.703 1 93.38 66 PRO B N 1
ATOM 1462 C CA . PRO B 1 66 ? -4.98 22.203 16.859 1 93.38 66 PRO B CA 1
ATOM 1463 C C . PRO B 1 66 ? -4.105 23.031 15.922 1 93.38 66 PRO B C 1
ATOM 1465 O O . PRO B 1 66 ? -4.605 23.609 14.961 1 93.38 66 PRO B O 1
ATOM 1468 N N . LYS B 1 67 ? -2.879 23.062 16.109 1 92.88 67 LYS B N 1
ATOM 1469 C CA . LYS B 1 67 ? -2 23.875 15.273 1 92.88 67 LYS B CA 1
ATOM 1470 C C . LYS B 1 67 ? -1.377 23.047 14.156 1 92.88 67 LYS B C 1
ATOM 1472 O O . LYS B 1 67 ? -0.563 23.547 13.375 1 92.88 67 LYS B O 1
ATOM 1477 N N . VAL B 1 68 ? -1.752 21.828 14.109 1 96.38 68 VAL B N 1
ATOM 1478 C CA . VAL B 1 68 ? -1.261 20.922 13.07 1 96.38 68 VAL B CA 1
ATOM 1479 C C . VAL B 1 68 ? -2.338 20.719 12.008 1 96.38 68 VAL B C 1
ATOM 1481 O O . VAL B 1 68 ? -3.52 20.578 12.328 1 96.38 68 VAL B O 1
ATOM 1484 N N . ALA B 1 69 ? -1.956 20.766 10.742 1 97 69 ALA B N 1
ATOM 1485 C CA . ALA B 1 69 ? -2.881 20.453 9.656 1 97 69 ALA B CA 1
ATOM 1486 C C . ALA B 1 69 ? -2.939 18.953 9.398 1 97 69 ALA B C 1
ATOM 1488 O O . ALA B 1 69 ? -1.934 18.344 9.039 1 97 69 ALA B O 1
ATOM 1489 N N . PHE B 1 70 ? -4.082 18.391 9.617 1 98.12 70 PHE B N 1
ATOM 1490 C CA . PHE B 1 70 ? -4.289 16.969 9.391 1 98.12 70 PHE B CA 1
ATOM 1491 C C . PHE B 1 70 ? -5.023 16.719 8.078 1 98.12 70 PHE B C 1
ATOM 1493 O O . PHE B 1 70 ? -6.195 17.078 7.941 1 98.12 70 PHE B O 1
ATOM 1500 N N . LEU B 1 71 ? -4.293 16.109 7.145 1 98.25 71 LEU B N 1
ATOM 1501 C CA . LEU B 1 71 ? -4.84 15.797 5.832 1 98.25 71 LEU B CA 1
ATOM 1502 C C . LEU B 1 71 ? -4.996 14.289 5.656 1 98.25 71 LEU B C 1
ATOM 1504 O O . LEU B 1 71 ? -4.223 13.516 6.215 1 98.25 71 LEU B O 1
ATOM 1508 N N . LYS B 1 72 ? -5.965 13.898 4.926 1 98.56 72 LYS B N 1
ATOM 1509 C CA . LYS B 1 72 ? -6.234 12.492 4.648 1 98.56 72 LYS B CA 1
ATOM 1510 C C . LYS B 1 72 ? -6.578 12.281 3.176 1 98.56 72 LYS B C 1
ATOM 1512 O O . LYS B 1 72 ? -7.441 12.969 2.629 1 98.56 72 LYS B O 1
ATOM 1517 N N . ALA B 1 73 ? -5.887 11.359 2.523 1 98.44 73 ALA B N 1
ATOM 1518 C CA . ALA B 1 73 ? -6.129 11.031 1.122 1 98.44 73 ALA B CA 1
ATOM 1519 C 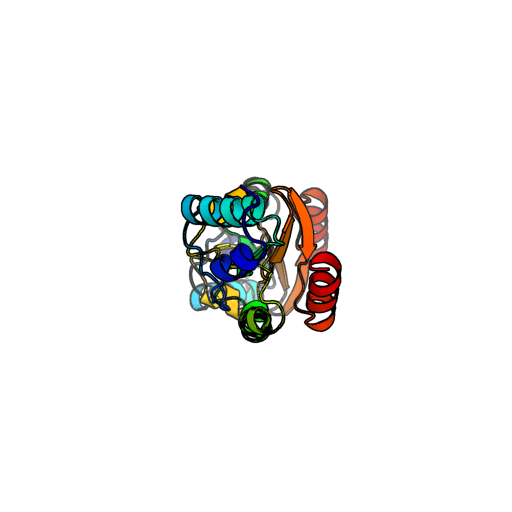C . ALA B 1 73 ? -6.336 9.523 0.942 1 98.44 73 ALA B C 1
ATOM 1521 O O . ALA B 1 73 ? -5.496 8.719 1.353 1 98.44 73 ALA B O 1
ATOM 1522 N N . ASP B 1 74 ? -7.496 9.195 0.379 1 97.88 74 ASP B N 1
ATOM 1523 C CA . ASP B 1 74 ? -7.703 7.824 -0.073 1 97.88 74 ASP B CA 1
ATOM 1524 C C . ASP B 1 74 ? -7.02 7.578 -1.418 1 97.88 74 ASP B C 1
ATOM 1526 O O . ASP B 1 74 ? -7.273 8.297 -2.387 1 97.88 74 ASP B O 1
ATOM 1530 N N . VAL B 1 75 ? -6.18 6.547 -1.494 1 96.62 75 VAL B N 1
ATOM 1531 C CA . VAL B 1 75 ? -5.355 6.316 -2.678 1 96.62 75 VAL B CA 1
ATOM 1532 C C . VAL B 1 75 ? -6.25 6 -3.875 1 96.62 75 VAL B C 1
ATOM 1534 O O . VAL B 1 75 ? -5.867 6.246 -5.023 1 96.62 75 VAL B O 1
ATOM 1537 N N . ASP B 1 76 ? -7.473 5.488 -3.65 1 94.06 76 ASP B N 1
ATOM 1538 C CA . ASP B 1 76 ? -8.406 5.184 -4.734 1 94.06 76 ASP B CA 1
ATOM 1539 C C . ASP B 1 76 ? -9.094 6.449 -5.238 1 94.06 76 ASP B C 1
ATOM 1541 O O . ASP B 1 76 ? -9.477 6.527 -6.406 1 94.06 76 ASP B O 1
ATOM 1545 N N . GLU B 1 77 ? -9.25 7.43 -4.352 1 95 77 GLU B N 1
ATOM 1546 C CA . GLU B 1 77 ? -9.938 8.672 -4.688 1 95 77 GLU B CA 1
ATOM 1547 C C . GLU B 1 77 ? -8.969 9.719 -5.207 1 95 77 GLU B C 1
ATOM 1549 O O . GLU B 1 77 ? -9.336 10.562 -6.031 1 95 77 GLU B O 1
ATOM 1554 N N . ALA B 1 78 ? -7.801 9.68 -4.684 1 96.5 78 ALA B N 1
ATOM 1555 C CA . ALA B 1 78 ? -6.758 10.633 -5.059 1 96.5 78 ALA B CA 1
ATOM 1556 C C . ALA B 1 78 ? -5.551 9.914 -5.656 1 96.5 78 ALA B C 1
ATOM 1558 O O . ALA B 1 78 ? -4.422 10.102 -5.199 1 96.5 78 ALA B O 1
ATOM 1559 N N . ARG B 1 79 ? -5.742 9.266 -6.742 1 95.56 79 ARG B N 1
ATOM 1560 C CA . ARG B 1 79 ? -4.723 8.445 -7.391 1 95.56 79 ARG B CA 1
ATOM 1561 C C . ARG B 1 79 ? -3.545 9.305 -7.844 1 95.56 79 ARG B C 1
ATOM 1563 O O . ARG B 1 79 ? -2.391 8.875 -7.766 1 95.56 79 ARG B O 1
ATOM 1570 N N . ASP B 1 80 ? -3.861 10.469 -8.336 1 97.06 80 ASP B N 1
ATOM 1571 C CA . ASP B 1 80 ? -2.807 11.367 -8.789 1 97.06 80 ASP B CA 1
ATOM 1572 C C . ASP B 1 80 ? -1.917 11.805 -7.621 1 97.06 80 ASP B C 1
ATOM 1574 O O . ASP B 1 80 ? -0.692 11.852 -7.754 1 97.06 80 ASP B O 1
ATOM 1578 N N . ALA B 1 81 ? -2.496 12.086 -6.484 1 97.44 81 ALA B N 1
ATOM 1579 C CA . ALA B 1 81 ? -1.72 12.422 -5.293 1 97.44 81 ALA B CA 1
ATOM 1580 C C . ALA B 1 81 ? -0.871 11.242 -4.836 1 97.44 81 ALA B C 1
ATOM 1582 O O . ALA B 1 81 ? 0.307 11.406 -4.508 1 97.44 81 ALA B O 1
ATOM 1583 N N . ALA B 1 82 ? -1.513 10.047 -4.84 1 97 82 ALA B N 1
ATOM 1584 C CA . ALA B 1 82 ? -0.787 8.844 -4.441 1 97 82 ALA B CA 1
ATOM 1585 C C . ALA B 1 82 ? 0.436 8.625 -5.328 1 97 82 ALA B C 1
ATOM 1587 O O . ALA B 1 82 ? 1.519 8.305 -4.836 1 97 82 ALA B O 1
ATOM 1588 N N . SER B 1 83 ? 0.238 8.828 -6.633 1 96.19 83 SER B N 1
ATOM 1589 C CA . SER B 1 83 ? 1.334 8.672 -7.582 1 96.19 83 SER B CA 1
ATOM 1590 C C . SER B 1 83 ? 2.414 9.727 -7.355 1 96.19 83 SER B C 1
ATOM 1592 O O . SER B 1 83 ? 3.604 9.398 -7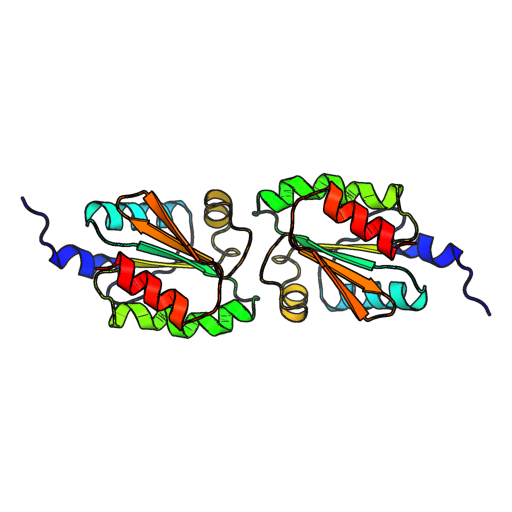.316 1 96.19 83 SER B O 1
ATOM 1594 N N . ARG B 1 84 ? 2.004 10.914 -7.121 1 95.75 84 ARG B N 1
ATOM 1595 C CA . ARG B 1 84 ? 2.932 12.023 -6.934 1 95.75 84 ARG B CA 1
ATOM 1596 C C . ARG B 1 84 ? 3.801 11.812 -5.699 1 95.75 84 ARG B C 1
ATOM 1598 O O . ARG B 1 84 ? 4.977 12.188 -5.688 1 95.75 84 ARG B O 1
ATOM 1605 N N . TRP B 1 85 ? 3.252 11.227 -4.719 1 96.25 85 TRP B N 1
ATOM 1606 C CA . TRP B 1 85 ? 3.959 11.055 -3.455 1 96.25 85 TRP B CA 1
ATOM 1607 C C . TRP B 1 85 ? 4.617 9.68 -3.383 1 96.25 85 TRP B C 1
ATOM 1609 O O . TRP B 1 85 ? 5.117 9.281 -2.33 1 96.25 85 TRP B O 1
ATOM 1619 N N . ASN B 1 86 ? 4.535 8.922 -4.5 1 95.12 86 ASN B N 1
ATOM 1620 C CA . ASN B 1 86 ? 5.164 7.609 -4.625 1 95.12 86 ASN B CA 1
ATOM 1621 C C . ASN B 1 86 ? 4.734 6.672 -3.5 1 95.12 86 ASN B C 1
ATOM 1623 O O . ASN B 1 86 ? 5.574 6.031 -2.867 1 95.12 86 ASN B O 1
ATOM 1627 N N . VAL B 1 87 ? 3.436 6.625 -3.236 1 96 87 VAL B N 1
ATOM 1628 C CA . VAL B 1 87 ? 2.887 5.781 -2.182 1 96 87 VAL B CA 1
ATOM 1629 C C . VAL B 1 87 ? 2.889 4.324 -2.633 1 96 87 VAL B C 1
ATOM 1631 O O . VAL B 1 87 ? 2.453 4.012 -3.742 1 96 87 VAL B O 1
ATOM 1634 N N . SER B 1 88 ? 3.449 3.463 -1.762 1 95.94 88 SER B N 1
ATOM 1635 C CA . SER B 1 88 ? 3.43 2.033 -2.053 1 95.94 88 SER B CA 1
ATOM 1636 C C . SER B 1 88 ? 2.848 1.239 -0.889 1 95.94 88 SER B C 1
ATOM 1638 O O . SER B 1 88 ? 2.693 0.019 -0.977 1 95.94 88 SER B O 1
ATOM 1640 N N . SER B 1 89 ? 2.529 1.906 0.174 1 96.5 89 SER B N 1
ATOM 1641 C CA . SER B 1 89 ? 1.952 1.273 1.355 1 96.5 89 SER B CA 1
ATOM 1642 C C . SER B 1 89 ? 0.928 2.184 2.025 1 96.5 89 SER B C 1
ATOM 1644 O O . SER B 1 89 ? 1.089 3.406 2.037 1 96.5 89 SER B O 1
ATOM 1646 N N . VAL B 1 90 ? -0.048 1.531 2.488 1 96.38 90 VAL B N 1
ATOM 1647 C CA . VAL B 1 90 ? -0.986 2.229 3.361 1 96.38 90 VAL B CA 1
ATOM 1648 C C . VAL B 1 90 ? -1.239 1.397 4.617 1 96.38 90 VAL B C 1
ATOM 1650 O O . VAL B 1 90 ? -1.163 0.167 4.582 1 96.38 90 VAL B O 1
ATOM 1653 N N . PRO B 1 91 ? -1.429 2.029 5.762 1 98.25 91 PRO B N 1
ATOM 1654 C CA . PRO B 1 91 ? -1.4 3.48 5.949 1 98.25 91 PRO B CA 1
ATOM 1655 C C . PRO B 1 91 ? 0.016 4.051 5.926 1 98.25 91 PRO B C 1
ATOM 1657 O O . PRO B 1 91 ? 0.955 3.402 6.391 1 98.25 91 PRO B O 1
ATOM 1660 N N . SER B 1 92 ? 0.181 5.234 5.387 1 98.44 92 SER B N 1
ATOM 1661 C CA . SER B 1 92 ? 1.42 6.004 5.426 1 98.44 92 SER B CA 1
ATOM 1662 C C . SER B 1 92 ? 1.164 7.441 5.867 1 98.44 92 SER B C 1
ATOM 1664 O O . SER B 1 92 ? 0.196 8.07 5.43 1 98.44 92 SER B O 1
ATOM 1666 N N . PHE B 1 93 ? 2.021 7.945 6.73 1 98.81 93 PHE B N 1
ATOM 1667 C CA . PHE B 1 93 ? 1.923 9.305 7.25 1 98.81 93 PHE B CA 1
ATOM 1668 C C . PHE B 1 93 ? 3.16 10.117 6.883 1 98.81 93 PHE B C 1
ATOM 1670 O O . PHE B 1 93 ? 4.27 9.797 7.316 1 98.81 93 PHE B O 1
ATOM 1677 N N . PHE B 1 94 ? 2.996 11.164 6.105 1 98.62 94 PHE B N 1
ATOM 1678 C CA . PHE B 1 94 ? 4.066 12.078 5.746 1 98.62 94 PHE B CA 1
ATOM 1679 C C . PHE B 1 94 ? 4.023 13.328 6.617 1 98.62 94 PHE B C 1
ATOM 1681 O O . PHE B 1 94 ? 2.969 13.953 6.77 1 98.62 94 PHE B O 1
ATOM 1688 N N . PHE B 1 95 ? 5.145 13.625 7.188 1 98.75 95 PHE B N 1
ATOM 1689 C CA . PHE B 1 95 ? 5.297 14.844 7.965 1 98.75 95 PHE B CA 1
ATOM 1690 C C . PHE B 1 95 ? 5.945 15.938 7.129 1 98.75 95 PHE B C 1
ATOM 1692 O O . PHE B 1 95 ? 7.055 15.766 6.621 1 98.75 95 PHE B O 1
ATOM 1699 N N . ILE B 1 96 ? 5.18 17.078 6.957 1 98.44 96 ILE B N 1
ATOM 1700 C CA . ILE B 1 96 ? 5.633 18.156 6.086 1 98.44 96 ILE B CA 1
ATOM 1701 C C . ILE B 1 96 ? 5.73 19.453 6.883 1 98.44 96 ILE B C 1
ATOM 1703 O O . ILE B 1 96 ? 4.801 19.812 7.602 1 98.44 96 ILE B O 1
ATOM 1707 N N . LYS B 1 97 ? 6.84 20.062 6.77 1 97.06 97 LYS B N 1
ATOM 1708 C CA . LYS B 1 97 ? 7.07 21.359 7.383 1 97.06 97 LYS B CA 1
ATOM 1709 C C . LYS B 1 97 ? 7.754 22.312 6.406 1 97.06 97 LYS B C 1
ATOM 1711 O O . LYS B 1 97 ? 8.742 21.953 5.766 1 97.06 97 LYS B O 1
ATOM 1716 N N . ASN B 1 98 ? 7.121 23.469 6.27 1 94.94 98 ASN B N 1
ATOM 1717 C CA . ASN B 1 98 ? 7.684 24.5 5.391 1 94.94 98 ASN B CA 1
ATOM 1718 C C . ASN B 1 98 ? 7.926 23.953 3.984 1 94.94 98 ASN B C 1
ATOM 1720 O O . ASN B 1 98 ? 9 24.141 3.414 1 94.94 98 ASN B O 1
ATOM 1724 N N . GLY B 1 99 ? 7.066 23.109 3.518 1 94.31 99 GLY B N 1
ATOM 1725 C CA . GLY B 1 99 ? 7.066 22.625 2.148 1 94.31 99 GLY B CA 1
ATOM 1726 C C . GLY B 1 99 ? 7.988 21.438 1.939 1 94.31 99 GLY 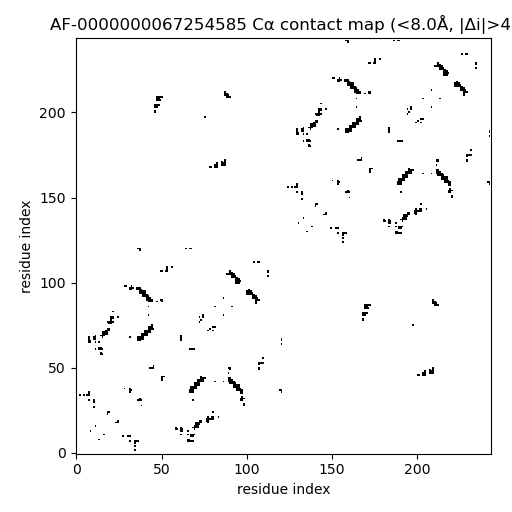B C 1
ATOM 1727 O O . GLY B 1 99 ? 8.133 20.953 0.817 1 94.31 99 GLY B O 1
ATOM 1728 N N . LYS B 1 100 ? 8.531 20.891 3.055 1 96.81 100 LYS B N 1
ATOM 1729 C CA . LYS B 1 100 ? 9.484 19.797 2.941 1 96.81 100 LYS B CA 1
ATOM 1730 C C . LYS B 1 100 ? 9.023 18.578 3.754 1 96.81 100 LYS B C 1
ATOM 1732 O O . LYS B 1 100 ? 8.531 18.734 4.875 1 96.81 100 LYS B O 1
ATOM 1737 N N . GLU B 1 101 ? 9.148 17.484 3.16 1 98 101 GLU B N 1
ATOM 1738 C CA . GLU B 1 101 ? 8.945 16.266 3.92 1 98 101 GLU B CA 1
ATOM 1739 C C . GLU B 1 101 ? 10.07 16.031 4.926 1 98 101 GLU B C 1
ATOM 1741 O O . GLU B 1 101 ? 11.234 15.906 4.543 1 98 101 GLU B O 1
ATOM 1746 N N . ILE B 1 102 ? 9.75 15.93 6.184 1 98.12 102 ILE B N 1
ATOM 1747 C CA . ILE B 1 102 ? 10.789 15.836 7.203 1 98.12 102 ILE B CA 1
ATOM 1748 C C . ILE B 1 102 ? 10.789 14.438 7.816 1 98.12 102 ILE B C 1
ATOM 1750 O O . ILE B 1 102 ? 11.734 14.055 8.508 1 98.12 102 ILE B O 1
ATOM 1754 N N . ASP B 1 103 ? 9.75 13.664 7.625 1 98 103 ASP B N 1
ATOM 1755 C CA . ASP B 1 103 ? 9.641 12.297 8.133 1 98 103 ASP B CA 1
ATOM 1756 C C . ASP B 1 103 ? 8.484 11.555 7.465 1 98 103 ASP B C 1
ATOM 1758 O O . ASP B 1 103 ? 7.617 12.172 6.844 1 98 103 ASP B O 1
ATOM 1762 N N . LYS B 1 104 ? 8.539 10.281 7.535 1 97.81 104 LYS B N 1
ATOM 1763 C CA . LYS B 1 104 ? 7.496 9.391 7.043 1 97.81 104 LYS B CA 1
ATOM 1764 C C . LYS B 1 104 ? 7.312 8.195 7.973 1 97.81 104 LYS B C 1
ATOM 1766 O O . LYS B 1 104 ? 8.289 7.609 8.445 1 97.81 104 LYS B O 1
ATOM 1771 N N . VAL B 1 105 ? 6.066 7.848 8.305 1 97.25 105 VAL B N 1
ATOM 1772 C CA . VAL B 1 105 ? 5.75 6.703 9.148 1 97.25 105 VAL B CA 1
ATOM 1773 C C . VAL B 1 105 ? 4.824 5.75 8.391 1 97.25 105 VAL B C 1
ATOM 1775 O O . VAL B 1 105 ? 3.789 6.164 7.863 1 97.25 105 VAL B O 1
ATOM 1778 N N . VAL B 1 106 ? 5.23 4.523 8.266 1 96.5 106 VAL B N 1
ATOM 1779 C CA . VAL B 1 106 ? 4.395 3.453 7.73 1 96.5 106 VAL B CA 1
ATOM 1780 C C . VAL B 1 106 ? 4.117 2.418 8.82 1 96.5 106 VAL B C 1
ATOM 1782 O O . VAL B 1 106 ? 4.859 1.442 8.961 1 96.5 106 VAL B O 1
ATOM 1785 N N . SER B 1 107 ? 3.17 2.676 9.664 1 95.31 107 SER B N 1
ATOM 1786 C CA . SER B 1 107 ? 2.859 1.842 10.82 1 95.31 107 SER B CA 1
ATOM 1787 C C . SER B 1 107 ? 1.463 2.141 11.352 1 95.31 107 SER B C 1
ATOM 1789 O O . SER B 1 107 ? 0.902 3.203 11.086 1 95.31 107 SER B O 1
ATOM 1791 N N . THR B 1 108 ? 0.94 1.171 12.094 1 96.62 108 THR B N 1
ATOM 1792 C CA . THR B 1 108 ? -0.34 1.384 12.758 1 96.62 108 THR B CA 1
ATOM 1793 C C . THR B 1 108 ? -0.148 1.538 14.266 1 96.62 108 THR B C 1
ATOM 1795 O O . THR B 1 108 ? -1.107 1.438 15.031 1 96.62 108 THR B O 1
ATOM 1798 N N . ASP B 1 109 ? 1.109 1.745 14.641 1 97.5 109 ASP B N 1
ATOM 1799 C CA . ASP B 1 109 ? 1.41 1.963 16.062 1 97.5 109 ASP B CA 1
ATOM 1800 C C . ASP B 1 109 ? 1.002 3.367 16.5 1 97.5 109 ASP B C 1
ATOM 1802 O O . ASP B 1 109 ? 1.732 4.332 16.266 1 97.5 109 ASP B O 1
ATOM 1806 N N . LYS B 1 110 ? -0.06 3.451 17.281 1 98.06 110 LYS B N 1
ATOM 1807 C CA . LYS B 1 110 ? -0.633 4.73 17.688 1 98.06 110 LYS B CA 1
ATOM 1808 C C . LYS B 1 110 ? 0.363 5.535 18.516 1 98.06 110 LYS B C 1
ATOM 1810 O O . LYS B 1 110 ? 0.525 6.738 18.312 1 98.06 110 LYS B O 1
ATOM 1815 N N . ASN B 1 111 ? 0.98 4.863 19.406 1 97.62 111 ASN B N 1
ATOM 1816 C CA . ASN B 1 111 ? 1.906 5.539 20.297 1 97.62 111 ASN B CA 1
ATOM 1817 C C . ASN B 1 111 ? 3.102 6.117 19.547 1 97.62 111 ASN B C 1
ATOM 1819 O O . ASN B 1 111 ? 3.494 7.262 19.781 1 97.62 111 ASN B O 1
ATOM 1823 N N . SER B 1 112 ? 3.625 5.352 18.656 1 97.12 112 SER B N 1
ATOM 1824 C CA . SER B 1 112 ? 4.762 5.812 17.875 1 97.12 112 SER B CA 1
ATOM 1825 C C . SER B 1 112 ? 4.375 6.988 16.984 1 97.12 112 SER B C 1
ATOM 1827 O O . SER B 1 112 ? 5.129 7.957 16.859 1 97.12 112 SER B O 1
ATOM 1829 N N . LEU B 1 113 ? 3.205 6.91 16.375 1 98.19 113 LEU B N 1
ATOM 1830 C CA . LEU B 1 113 ? 2.727 7.988 15.523 1 98.19 113 LEU B CA 1
ATOM 1831 C C . LEU B 1 113 ? 2.555 9.281 16.312 1 98.19 113 LEU B C 1
ATOM 1833 O O . LEU B 1 113 ? 3.053 10.336 15.914 1 98.19 113 LEU B O 1
ATOM 1837 N N . GLU B 1 114 ? 1.934 9.164 17.438 1 97.56 114 GLU B N 1
ATOM 1838 C CA . GLU B 1 114 ? 1.681 10.359 18.234 1 97.56 114 GLU B CA 1
ATOM 1839 C C . GLU B 1 114 ? 2.979 10.938 18.797 1 97.56 114 GLU B C 1
ATOM 1841 O O . GLU B 1 114 ? 3.129 12.164 18.891 1 97.56 114 GLU B O 1
ATOM 1846 N N . LYS B 1 115 ? 3.873 10.094 19.156 1 97.5 115 LYS B N 1
ATOM 1847 C CA . LYS B 1 115 ? 5.172 10.562 19.641 1 97.5 115 LYS B CA 1
ATOM 1848 C C . LYS B 1 115 ? 5.855 11.438 18.594 1 97.5 115 LYS B C 1
ATOM 1850 O O . LYS B 1 115 ? 6.418 12.484 18.922 1 97.5 115 LYS B O 1
ATOM 1855 N N . LYS B 1 116 ? 5.789 11.047 17.359 1 97.56 116 LYS B N 1
ATOM 1856 C CA . LYS B 1 116 ? 6.387 11.82 16.281 1 97.56 116 LYS B CA 1
ATOM 1857 C C . LYS B 1 116 ? 5.641 13.133 16.078 1 97.56 116 LYS B C 1
ATOM 1859 O O . LYS B 1 116 ? 6.258 14.172 15.812 1 97.56 116 LYS B O 1
ATOM 1864 N N . ILE B 1 117 ? 4.359 13.062 16.156 1 97.5 117 ILE B N 1
ATOM 1865 C CA . ILE B 1 117 ? 3.564 14.281 16 1 97.5 117 ILE B CA 1
ATOM 1866 C C . ILE B 1 117 ? 3.953 15.281 17.078 1 97.5 117 ILE B C 1
ATOM 1868 O O . ILE B 1 117 ? 4.199 16.453 16.797 1 97.5 117 ILE B O 1
ATOM 1872 N N . ALA B 1 118 ? 4.059 14.797 18.281 1 97 118 ALA B N 1
ATOM 1873 C CA . ALA B 1 118 ? 4.43 15.664 19.406 1 97 118 ALA B CA 1
ATOM 1874 C C . ALA B 1 118 ? 5.832 16.234 19.203 1 97 118 ALA B C 1
ATOM 1876 O O . ALA B 1 118 ? 6.078 17.406 19.516 1 97 118 ALA B O 1
ATOM 1877 N N . GLN B 1 119 ? 6.641 15.469 18.656 1 96.88 119 GLN B N 1
ATOM 1878 C CA . GLN B 1 119 ? 8.023 15.867 18.422 1 96.88 119 GLN B CA 1
ATOM 1879 C C . GLN B 1 119 ? 8.102 17.016 17.422 1 96.88 119 GLN B C 1
ATOM 1881 O O . GLN B 1 119 ? 8.828 18 17.641 1 96.88 119 GLN B O 1
ATOM 1886 N N . TYR B 1 120 ? 7.297 16.938 16.375 1 96.31 120 TYR B N 1
ATOM 1887 C CA . TYR B 1 120 ? 7.43 17.891 15.281 1 96.31 120 TYR B CA 1
ATOM 1888 C C . TYR B 1 120 ? 6.492 19.078 15.477 1 96.31 120 TYR B C 1
ATOM 1890 O O . TYR B 1 120 ? 6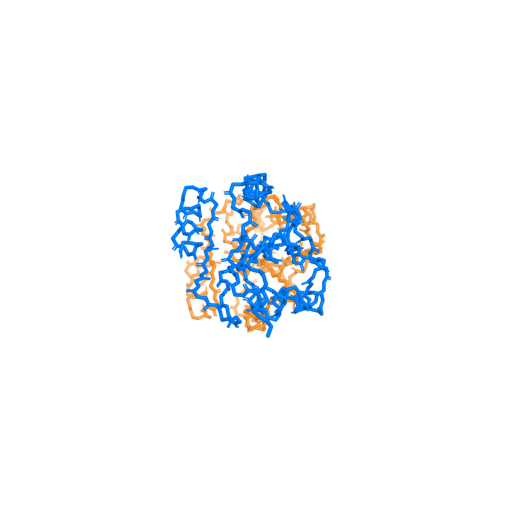.691 20.141 14.875 1 96.31 120 TYR B O 1
ATOM 1898 N N . ALA B 1 121 ? 5.453 18.906 16.172 1 92.44 121 ALA B N 1
ATOM 1899 C CA . ALA B 1 121 ? 4.48 19.969 16.391 1 92.44 121 ALA B CA 1
ATOM 1900 C C . ALA B 1 121 ? 5.035 21.031 17.328 1 92.44 121 ALA B C 1
ATOM 1902 O O . ALA B 1 121 ? 4.539 22.156 17.359 1 92.44 121 ALA B O 1
ATOM 1903 N N . GLY B 1 122 ? 5.973 20.594 18.203 1 81.12 122 GLY B N 1
ATOM 1904 C CA . GLY B 1 122 ? 6.594 21.531 19.125 1 81.12 122 GLY B CA 1
ATOM 1905 C C . GLY B 1 122 ? 7.703 22.344 18.5 1 81.12 122 GLY B C 1
ATOM 1906 O O . GLY B 1 122 ? 8.203 22 17.422 1 81.12 122 GLY B O 1
#

Organism: Solanum lycopersicum (NCBI:txid4081)

Solvent-accessible surface area (backbone atoms only — not comparable to full-atom values): 12719 Å² total; per-residue (Å²): 132,80,77,61,79,70,54,31,43,67,67,21,76,52,33,64,42,79,35,58,37,44,67,57,42,50,54,54,48,48,52,30,27,76,56,67,21,39,30,37,43,33,37,34,43,92,47,20,55,66,26,62,65,40,43,64,61,59,60,53,41,25,70,78,38,48,56,37,34,41,36,36,29,35,43,86,64,12,35,66,36,30,35,73,67,57,43,40,48,39,38,25,38,38,34,30,46,67,82,35,78,78,48,74,46,76,65,71,52,62,67,64,53,49,51,51,48,56,61,63,70,97,132,79,76,60,78,72,55,31,45,67,68,21,76,52,32,64,42,80,37,59,38,45,68,56,42,50,54,52,49,49,53,30,27,77,55,67,21,40,30,37,43,32,37,34,43,94,47,19,54,64,24,61,66,40,45,65,61,59,60,52,39,25,70,78,38,47,56,38,32,38,36,36,29,36,44,86,64,12,34,64,36,31,36,74,68,56,43,41,48,41,37,28,37,38,34,32,46,68,83,35,78,78,47,75,45,77,66,72,52,64,68,63,52,49,51,52,48,56,60,62,71,99